Protein AF-0000000073390726 (afdb_homodimer)

Secondary structure (DSSP, 8-state):
---------B-HHHHHHHHHHHHHHHHHHHHHHHHTTTTHHHHHHHHTT---HHHHHHHHHHHHHHHHHHHHHHHHS-SHHHHHHHHHHHHHHHHHHHHH-GGGGG-TT-TTTTHHHHHHHHHHHHHHHHT--/---------B-HHHHHHHHHHHHHHHHHHHHHHHHTTTTHHHHHHHHTT---HHHHHHHHHHHHHHHHHHHHHHHHS-SHHHHHHHHHHHHHHHHHHHHH-GGGGG-TT-TTTTHHHHHHHHHHHHHHHHT--

Foldseek 3Di:
DPPPDPDDPQDPVNLVVLLVVLLCVLLVVLVVLVVQVVHPQLVLVVLLVDDDPVVSSVVSVVSSVLSVVLSVCSVPPNALVSLVSVLVVLVVVLVVCCVSPVCQCVPPVRNSPVVVVNNVSSVVRNVVRVVPD/DPPPDPDDPQDPVNLVVLLVVLLCVLLVVLVVLVVQVVHPQLVLVVLLVDDDPVVSSVVSVVSSVLSVVLSVCSVPPNALVSLVSVLVVLVVVLVVCCVSPVCCCVPPVRNSPVVVVNNVSSVVRNVVRVVPD

Structure (mmCIF, N/CA/C/O backbone):
data_AF-0000000073390726-model_v1
#
loop_
_entity.id
_entity.type
_entity.pdbx_description
1 polymer 'NAD-dependent epimerase/dehydratase'
#
loop_
_atom_site.group_PDB
_atom_site.id
_atom_site.type_symbol
_atom_site.label_atom_id
_atom_site.label_alt_id
_atom_site.label_comp_id
_atom_site.label_asym_id
_atom_site.label_entity_id
_atom_site.label_seq_id
_atom_site.pdbx_PDB_ins_code
_atom_site.Cartn_x
_atom_site.Cartn_y
_atom_site.Cartn_z
_atom_site.occupancy
_atom_site.B_iso_or_equiv
_atom_site.auth_seq_id
_atom_site.auth_comp_id
_atom_site.auth_asym_id
_atom_site.auth_atom_id
_atom_site.pdbx_PDB_model_num
ATOM 1 N N . MET A 1 1 ? -18.25 38.156 14.297 1 33.03 1 MET A N 1
ATOM 2 C CA . MET A 1 1 ? -17.031 37.906 13.539 1 33.03 1 MET A CA 1
ATOM 3 C C . MET A 1 1 ? -16.281 36.688 14.109 1 33.03 1 MET A C 1
ATOM 5 O O . MET A 1 1 ? -15.336 36.844 14.875 1 33.03 1 MET A O 1
ATOM 9 N N . THR A 1 2 ? -16.984 35.625 14.5 1 37.19 2 THR A N 1
ATOM 10 C CA . THR A 1 2 ? -16.531 34.406 15.148 1 37.19 2 THR A CA 1
ATOM 11 C C . THR A 1 2 ? -15.453 33.719 14.32 1 37.19 2 THR A C 1
ATOM 13 O O . THR A 1 2 ? -15.703 33.312 13.18 1 37.19 2 THR A O 1
ATOM 16 N N . GLY A 1 3 ? -14.281 34.156 14.453 1 37.12 3 GLY A N 1
ATOM 17 C CA . GLY A 1 3 ? -13.133 33.625 13.75 1 37.12 3 GLY A CA 1
ATOM 18 C C . GLY A 1 3 ? -13.062 32.094 13.789 1 37.12 3 GLY A C 1
ATOM 19 O O . GLY A 1 3 ? -12.969 31.5 14.867 1 37.12 3 GLY A O 1
ATOM 20 N N . ARG A 1 4 ? -13.703 31.391 12.852 1 44.56 4 ARG A N 1
ATOM 21 C CA . ARG A 1 4 ? -13.531 29.953 12.711 1 44.56 4 ARG A CA 1
ATOM 22 C C . ARG A 1 4 ? -12.078 29.547 12.914 1 44.56 4 ARG A C 1
ATOM 24 O O . ARG A 1 4 ? -11.172 30.156 12.344 1 44.56 4 ARG A O 1
ATOM 31 N N . ALA A 1 5 ? -11.719 28.984 14.039 1 47.47 5 ALA A N 1
ATOM 32 C CA . ALA A 1 5 ? -10.391 28.453 14.336 1 47.47 5 ALA A CA 1
ATOM 33 C C . ALA A 1 5 ? -9.82 27.703 13.133 1 47.47 5 ALA A C 1
ATOM 35 O O . ALA A 1 5 ? -10.539 27 12.43 1 47.47 5 ALA A O 1
ATOM 36 N N . PRO A 1 6 ? -8.656 28 12.57 1 41.91 6 PRO A N 1
ATOM 37 C CA . PRO A 1 6 ? -8.07 27.359 11.398 1 41.91 6 PRO A CA 1
ATOM 38 C C . PRO A 1 6 ? -8.07 25.844 11.492 1 41.91 6 PRO A C 1
ATOM 40 O O . PRO A 1 6 ? -8.047 25.281 12.594 1 41.91 6 PRO A O 1
ATOM 43 N N . PRO A 1 7 ? -8.641 25.047 10.57 1 44.62 7 PRO A N 1
ATOM 44 C CA . PRO A 1 7 ? -8.656 23.578 10.594 1 44.62 7 PRO A CA 1
ATOM 45 C C . PRO A 1 7 ? -7.332 23 11.062 1 44.62 7 PRO A C 1
ATOM 47 O O . PRO A 1 7 ? -6.27 23.562 10.805 1 44.62 7 PRO A O 1
ATOM 50 N N . SER A 1 8 ? -7.195 22.422 12.203 1 46.94 8 SER A N 1
ATOM 51 C CA . SER A 1 8 ? -6.027 21.906 12.906 1 46.94 8 SER A CA 1
ATOM 52 C C . SER A 1 8 ? -5.152 21.062 11.977 1 46.94 8 SER A C 1
ATOM 54 O O . SER A 1 8 ? -5.645 20.172 11.289 1 46.94 8 SER A O 1
ATOM 56 N N . SER A 1 9 ? -4.082 21.547 11.344 1 54.72 9 SER A N 1
ATOM 57 C CA . SER A 1 9 ? -3.008 20.938 10.562 1 54.72 9 SER A CA 1
ATOM 58 C C . SER A 1 9 ? -2.42 19.734 11.281 1 54.72 9 SER A C 1
ATOM 60 O O . SER A 1 9 ? -2.525 19.609 12.5 1 54.72 9 SER A O 1
ATOM 62 N N . ALA A 1 10 ? -2.088 18.672 10.547 1 60.62 10 ALA A N 1
ATOM 63 C CA . ALA A 1 10 ? -1.383 17.547 11.164 1 60.62 10 ALA A CA 1
ATOM 64 C C . ALA A 1 10 ? -0.186 18.047 11.977 1 60.62 10 ALA A C 1
ATOM 66 O O . ALA A 1 10 ? 0.723 18.672 11.43 1 60.62 10 ALA A O 1
ATOM 67 N N . GLY A 1 11 ? -0.148 17.984 13.227 1 76.75 11 GLY A N 1
ATOM 68 C CA . GLY A 1 11 ? 0.902 18.391 14.148 1 76.75 11 GLY A CA 1
ATOM 69 C C . GLY A 1 11 ? 2.104 17.469 14.133 1 76.75 11 GLY A C 1
ATOM 70 O O . GLY A 1 11 ? 2.191 16.562 13.297 1 76.75 11 GLY A O 1
ATOM 71 N N . PRO A 1 12 ? 3.148 17.781 14.82 1 79.81 12 PRO A N 1
ATOM 72 C CA . PRO A 1 12 ? 4.375 16.984 14.891 1 79.81 12 PRO A CA 1
ATOM 73 C C . PRO A 1 12 ? 4.113 15.516 15.203 1 79.81 12 PRO A C 1
ATOM 75 O O . PRO A 1 12 ? 4.809 14.633 14.695 1 79.81 12 PRO A O 1
ATOM 78 N N . ARG A 1 13 ? 3.135 15.219 15.961 1 86.19 13 ARG A N 1
ATOM 79 C CA . ARG A 1 13 ? 2.793 13.844 16.297 1 86.19 13 ARG A CA 1
ATOM 80 C C . ARG A 1 13 ? 2.299 13.086 15.07 1 86.19 13 ARG A C 1
ATOM 82 O O . ARG A 1 13 ? 2.725 11.961 14.812 1 86.19 13 ARG A O 1
ATOM 89 N N . GLU A 1 14 ? 1.405 13.633 14.25 1 89.94 14 GLU A N 1
ATOM 90 C CA . GLU A 1 14 ? 0.849 13.016 13.055 1 89.94 14 GLU A CA 1
ATOM 91 C C . GLU A 1 14 ? 1.932 12.773 12.008 1 89.94 14 GLU A C 1
ATOM 93 O O . GLU A 1 14 ? 1.944 11.734 11.352 1 89.94 14 GLU A O 1
ATOM 98 N N . ARG A 1 15 ? 2.795 13.703 11.898 1 92.38 15 ARG A N 1
ATOM 99 C CA . ARG A 1 15 ? 3.908 13.516 10.969 1 92.38 15 ARG A CA 1
ATOM 100 C C . ARG A 1 15 ? 4.793 12.352 11.398 1 92.38 15 ARG A C 1
ATOM 102 O O . ARG A 1 15 ? 5.32 11.625 10.562 1 92.38 15 ARG A O 1
ATOM 109 N N . GLY A 1 16 ? 4.969 12.281 12.711 1 94 16 GLY A N 1
ATOM 110 C CA . GLY A 1 16 ? 5.727 11.164 13.242 1 94 16 GLY A CA 1
ATOM 111 C C . GLY A 1 16 ? 5.113 9.812 12.914 1 94 16 GLY A C 1
ATOM 112 O O . GLY A 1 16 ? 5.828 8.867 12.586 1 94 16 GLY A O 1
ATOM 113 N N . TRP A 1 17 ? 3.799 9.719 13.016 1 95.56 17 TRP A N 1
ATOM 114 C CA . TRP A 1 17 ? 3.092 8.492 12.664 1 95.56 17 TRP A CA 1
ATOM 115 C C . TRP A 1 17 ? 3.299 8.141 11.195 1 95.56 17 TRP A C 1
ATOM 117 O O . TRP A 1 17 ? 3.529 6.98 10.852 1 95.56 17 TRP A O 1
ATOM 127 N N . LEU A 1 18 ? 3.15 9.148 10.367 1 97.56 18 LEU A N 1
ATOM 128 C CA . LEU A 1 18 ? 3.322 8.922 8.938 1 97.56 18 LEU A CA 1
ATOM 129 C C . LEU A 1 18 ? 4.738 8.453 8.625 1 97.56 18 LEU A C 1
ATOM 131 O O . LEU A 1 18 ? 4.926 7.473 7.898 1 97.56 18 LEU A O 1
ATOM 135 N N . ARG A 1 19 ? 5.715 9.086 9.219 1 97.69 19 ARG A N 1
ATOM 136 C CA . ARG A 1 19 ? 7.105 8.711 8.984 1 97.69 19 ARG A CA 1
ATOM 137 C C . ARG A 1 19 ? 7.387 7.301 9.492 1 97.69 19 ARG A C 1
ATOM 139 O O . ARG A 1 19 ? 8.031 6.508 8.805 1 97.69 19 ARG A O 1
ATOM 146 N N . ALA A 1 20 ? 6.957 7.023 10.68 1 98.12 20 ALA A N 1
ATOM 147 C CA . ALA A 1 20 ? 7.18 5.703 11.258 1 98.12 20 ALA A CA 1
ATOM 148 C C . ALA A 1 20 ? 6.57 4.609 10.383 1 98.12 20 ALA A C 1
ATOM 150 O O . ALA A 1 20 ? 7.145 3.527 10.242 1 98.12 20 ALA A O 1
ATOM 151 N N . SER A 1 21 ? 5.438 4.859 9.82 1 98.56 21 SER A N 1
ATOM 152 C CA . SER A 1 21 ? 4.777 3.879 8.969 1 98.56 21 SER A CA 1
ATOM 153 C C . SER A 1 21 ? 5.578 3.633 7.691 1 98.56 21 SER A C 1
ATOM 155 O O . SER A 1 21 ? 5.645 2.502 7.203 1 98.56 21 SER A O 1
ATOM 157 N N . LEU A 1 22 ? 6.16 4.695 7.125 1 98.69 22 LEU A N 1
ATOM 158 C CA . LEU A 1 22 ? 7.016 4.547 5.949 1 98.69 22 LEU A CA 1
ATOM 159 C C . LEU A 1 22 ? 8.242 3.703 6.277 1 98.69 22 LEU A C 1
ATOM 161 O O . LEU A 1 22 ? 8.617 2.814 5.504 1 98.69 22 LEU A O 1
ATOM 165 N N . VAL A 1 23 ? 8.852 4.02 7.414 1 98.81 23 VAL A N 1
ATOM 166 C CA . VAL A 1 23 ? 10.023 3.266 7.852 1 98.81 23 VAL A CA 1
ATOM 167 C C . VAL A 1 23 ? 9.664 1.786 7.98 1 98.81 23 VAL A C 1
ATOM 169 O O . VAL A 1 23 ? 10.414 0.918 7.527 1 98.81 23 VAL A O 1
ATOM 172 N N . ALA A 1 24 ? 8.547 1.526 8.555 1 98.69 24 ALA A N 1
ATOM 173 C CA . ALA A 1 24 ? 8.102 0.149 8.742 1 98.69 24 ALA A CA 1
ATOM 174 C C . ALA A 1 24 ? 7.961 -0.57 7.402 1 98.69 24 ALA A C 1
ATOM 176 O O . ALA A 1 24 ? 8.383 -1.721 7.262 1 98.69 24 ALA A O 1
ATOM 177 N N . VAL A 1 25 ? 7.398 0.079 6.398 1 98.62 25 VAL A N 1
ATOM 178 C CA . VAL A 1 25 ? 7.168 -0.561 5.109 1 98.62 25 VAL A CA 1
ATOM 179 C C . VAL A 1 25 ? 8.5 -0.798 4.402 1 98.62 25 VAL A C 1
ATOM 181 O O . VAL A 1 25 ? 8.734 -1.873 3.844 1 98.62 25 VAL A O 1
ATOM 184 N N . TRP A 1 26 ? 9.406 0.21 4.414 1 98.81 26 TRP A N 1
ATOM 185 C CA . TRP A 1 26 ? 10.68 0.073 3.711 1 98.81 26 TRP A CA 1
ATOM 186 C C . TRP A 1 26 ? 11.547 -1.001 4.359 1 98.81 26 TRP A C 1
ATOM 188 O O . TRP A 1 26 ? 12.109 -1.854 3.666 1 98.81 26 TRP A O 1
ATOM 198 N N . LEU A 1 27 ? 11.625 -0.997 5.621 1 98.69 27 LEU A N 1
ATOM 199 C CA . LEU A 1 27 ? 12.422 -2.01 6.301 1 98.69 27 LEU A CA 1
ATOM 200 C C . LEU A 1 27 ? 11.742 -3.371 6.242 1 98.69 27 LEU A C 1
ATOM 202 O O . LEU A 1 27 ? 12.406 -4.398 6.105 1 98.69 27 LEU A O 1
ATOM 206 N N . GLY A 1 28 ? 10.445 -3.396 6.359 1 98.5 28 GLY A N 1
ATOM 207 C CA . GLY A 1 28 ? 9.703 -4.637 6.254 1 98.5 28 GLY A CA 1
ATOM 208 C C . GLY A 1 28 ? 9.852 -5.316 4.906 1 98.5 28 GLY A C 1
ATOM 209 O O . GLY A 1 28 ? 9.984 -6.543 4.836 1 98.5 28 GLY A O 1
ATOM 210 N N . THR A 1 29 ? 9.812 -4.555 3.789 1 98.38 29 THR A N 1
ATOM 211 C CA . THR A 1 29 ? 9.945 -5.148 2.463 1 98.38 29 THR A CA 1
ATOM 212 C C . THR A 1 29 ? 11.359 -5.68 2.252 1 98.38 29 THR A C 1
ATOM 214 O O . THR A 1 29 ? 11.555 -6.68 1.558 1 98.38 29 THR A O 1
ATOM 217 N N . ALA A 1 30 ? 12.344 -4.93 2.852 1 98.5 30 ALA A N 1
ATOM 218 C CA . ALA A 1 30 ? 13.703 -5.465 2.812 1 98.5 30 ALA A CA 1
ATOM 219 C C . ALA A 1 30 ? 13.781 -6.828 3.494 1 98.5 30 ALA A C 1
ATOM 221 O O . ALA A 1 30 ? 14.32 -7.781 2.93 1 98.5 30 ALA A O 1
ATOM 222 N N . VAL A 1 31 ? 13.219 -6.949 4.676 1 98.5 31 VAL A N 1
ATOM 223 C CA . VAL A 1 31 ? 13.234 -8.188 5.441 1 98.5 31 VAL A CA 1
ATOM 224 C C . VAL A 1 31 ? 12.469 -9.273 4.688 1 98.5 31 VAL A C 1
ATOM 226 O O . VAL A 1 31 ? 12.93 -10.414 4.578 1 98.5 31 VAL A O 1
ATOM 229 N N . ALA A 1 32 ? 11.32 -8.961 4.156 1 98.19 32 ALA A N 1
ATOM 230 C CA . ALA A 1 32 ? 10.508 -9.906 3.389 1 98.19 32 ALA A CA 1
ATOM 231 C C . ALA A 1 32 ? 11.281 -10.438 2.184 1 98.19 32 ALA A C 1
ATOM 233 O O . ALA A 1 32 ? 11.227 -11.633 1.88 1 98.19 32 ALA A O 1
ATOM 234 N N . SER A 1 33 ? 11.953 -9.539 1.506 1 98.38 33 SER A N 1
ATOM 235 C CA . SER A 1 33 ? 12.703 -9.93 0.318 1 98.38 33 SER A CA 1
ATOM 236 C C . SER A 1 33 ? 13.875 -10.836 0.679 1 98.38 33 SER A C 1
ATOM 238 O O . SER A 1 33 ? 14.242 -11.727 -0.089 1 98.38 33 SER A O 1
ATOM 240 N N . VAL A 1 34 ? 14.508 -10.562 1.834 1 98.44 34 VAL A N 1
ATOM 241 C CA . VAL A 1 34 ? 15.555 -11.469 2.305 1 98.44 34 VAL A CA 1
ATOM 242 C C . VAL A 1 34 ? 14.961 -12.844 2.578 1 98.44 34 VAL A C 1
ATOM 244 O O . VAL A 1 34 ? 15.508 -13.859 2.133 1 98.44 34 VAL A O 1
ATOM 247 N N . ALA A 1 35 ? 13.836 -12.867 3.279 1 98.12 35 ALA A N 1
ATOM 248 C CA . ALA A 1 35 ? 13.188 -14.125 3.645 1 98.12 35 ALA A CA 1
ATOM 249 C C . ALA A 1 35 ? 12.734 -14.891 2.404 1 98.12 35 ALA A C 1
ATOM 251 O O . ALA A 1 35 ? 12.742 -16.125 2.393 1 98.12 35 ALA A O 1
ATOM 252 N N . GLU A 1 36 ? 12.383 -14.18 1.344 1 97.44 36 GLU A N 1
ATOM 253 C CA . GLU A 1 36 ? 11.852 -14.805 0.132 1 97.44 36 GLU A CA 1
ATOM 254 C C . GLU A 1 36 ? 12.805 -14.609 -1.046 1 97.44 36 GLU A C 1
ATOM 256 O O . GLU A 1 36 ? 12.359 -14.453 -2.188 1 97.44 36 GLU A O 1
ATOM 261 N N . PHE A 1 37 ? 14.078 -14.562 -0.739 1 97.81 37 PHE A N 1
ATOM 262 C CA . PHE A 1 37 ? 15.125 -14.32 -1.722 1 97.81 37 PHE A CA 1
ATOM 263 C C . PHE A 1 37 ? 15.031 -15.312 -2.873 1 97.81 37 PHE A C 1
ATOM 265 O O . PHE A 1 37 ? 15.219 -14.945 -4.035 1 97.81 37 PHE A O 1
ATOM 272 N N . HIS A 1 38 ? 14.688 -16.531 -2.613 1 96.5 38 HIS A N 1
ATOM 273 C CA . HIS A 1 38 ? 14.586 -17.578 -3.631 1 96.5 38 HIS A CA 1
ATOM 274 C C . HIS A 1 38 ? 13.133 -17.969 -3.871 1 96.5 38 HIS A C 1
ATOM 276 O O . HIS A 1 38 ? 12.859 -19 -4.5 1 96.5 38 HIS A O 1
ATOM 282 N N . GLY A 1 39 ? 12.195 -17.219 -3.367 1 96.81 39 GLY A N 1
ATOM 283 C CA . GLY A 1 39 ? 10.766 -17.5 -3.482 1 96.81 39 GLY A CA 1
ATOM 284 C C . GLY A 1 39 ? 10.016 -16.422 -4.25 1 96.81 39 GLY A C 1
ATOM 285 O O . GLY A 1 39 ? 10.18 -16.297 -5.465 1 96.81 39 GLY A O 1
ATOM 286 N N . GLN A 1 40 ? 9.312 -15.641 -3.547 1 96.12 40 GLN A N 1
ATOM 287 C CA . GLN A 1 40 ? 8.359 -14.719 -4.16 1 96.12 40 GLN A CA 1
ATOM 288 C C . GLN A 1 40 ? 9.078 -13.664 -4.996 1 96.12 40 GLN A C 1
ATOM 290 O O . GLN A 1 40 ? 8.562 -13.234 -6.031 1 96.12 40 GLN A O 1
ATOM 295 N N . SER A 1 41 ? 10.227 -13.195 -4.535 1 97.06 41 SER A N 1
ATOM 296 C CA . SER A 1 41 ? 10.992 -12.227 -5.312 1 97.06 41 SER A CA 1
ATOM 297 C C . SER A 1 41 ? 11.398 -12.805 -6.664 1 97.06 41 SER A C 1
ATOM 299 O O . SER A 1 41 ? 11.242 -12.148 -7.699 1 97.06 41 SER A O 1
ATOM 301 N N . ARG A 1 42 ? 11.867 -14.016 -6.617 1 96.81 42 ARG A N 1
ATOM 302 C CA . ARG A 1 42 ? 12.266 -14.688 -7.848 1 96.81 42 ARG A CA 1
ATOM 303 C C . ARG A 1 42 ? 11.062 -14.953 -8.742 1 96.81 42 ARG A C 1
ATOM 305 O O . ARG A 1 42 ? 11.133 -14.758 -9.953 1 96.81 42 ARG A O 1
ATOM 312 N N . ASP A 1 43 ? 10 -15.398 -8.156 1 95.94 43 ASP A N 1
ATOM 313 C CA . ASP A 1 43 ? 8.797 -15.703 -8.922 1 95.94 43 ASP A CA 1
ATOM 314 C C . ASP A 1 43 ? 8.312 -14.484 -9.695 1 95.94 43 ASP A C 1
ATOM 316 O O . ASP A 1 43 ? 7.867 -14.602 -10.844 1 95.94 43 ASP A O 1
ATOM 320 N N . LEU A 1 44 ? 8.359 -13.328 -9.07 1 95.62 44 LEU A N 1
ATOM 321 C CA . LEU A 1 44 ? 7.957 -12.086 -9.719 1 95.62 44 LEU A CA 1
ATOM 322 C C . LEU A 1 44 ? 8.828 -11.797 -10.938 1 95.62 44 LEU A C 1
ATOM 324 O O . LEU A 1 44 ? 8.32 -11.383 -11.984 1 95.62 44 LEU A O 1
ATOM 328 N N . LEU A 1 45 ? 10.133 -12.008 -10.789 1 97.5 45 LEU A N 1
ATOM 329 C CA . LEU A 1 45 ? 11.055 -11.734 -11.883 1 97.5 45 LEU A CA 1
ATOM 330 C C . LEU A 1 45 ? 10.883 -12.75 -13.008 1 97.5 45 LEU A C 1
ATOM 332 O O . LEU A 1 45 ? 10.977 -12.398 -14.188 1 97.5 45 LEU A O 1
ATOM 336 N N . VAL A 1 46 ? 10.609 -14 -12.656 1 97.62 46 VAL A N 1
ATOM 337 C CA . VAL A 1 46 ? 10.328 -15.023 -13.664 1 97.62 46 VAL A CA 1
ATOM 338 C C . VAL A 1 46 ? 9.062 -14.656 -14.438 1 97.62 46 VAL A C 1
ATOM 340 O O . VAL A 1 46 ? 9.023 -14.766 -15.664 1 97.62 46 VAL A O 1
ATOM 343 N N . ALA A 1 47 ? 8.078 -14.18 -13.695 1 95.69 47 ALA A N 1
ATOM 344 C CA . ALA A 1 47 ? 6.844 -13.742 -14.336 1 95.69 47 ALA A CA 1
ATOM 345 C C . ALA A 1 47 ? 7.102 -12.578 -15.289 1 95.69 47 ALA A C 1
ATOM 347 O O . ALA A 1 47 ? 6.391 -12.414 -16.281 1 95.69 47 ALA A O 1
ATOM 348 N N . ALA A 1 48 ? 8.102 -11.82 -15.039 1 96.38 48 ALA A N 1
ATOM 349 C CA . ALA A 1 48 ? 8.477 -10.68 -15.875 1 96.38 48 ALA A CA 1
ATOM 350 C C . ALA A 1 48 ? 9.312 -11.125 -17.078 1 96.38 48 ALA A C 1
ATOM 352 O O . ALA A 1 48 ? 9.727 -10.305 -17.891 1 96.38 48 ALA A O 1
ATOM 353 N N . GLY A 1 49 ? 9.641 -12.445 -17.141 1 96.56 49 GLY A N 1
ATOM 354 C CA . GLY A 1 49 ? 10.305 -12.984 -18.312 1 96.56 49 GLY A CA 1
ATOM 355 C C . GLY A 1 49 ? 11.789 -13.219 -18.094 1 96.56 49 GLY A C 1
ATOM 356 O O . GLY A 1 49 ? 12.508 -13.562 -19.031 1 96.56 49 GLY A O 1
ATOM 357 N N . MET A 1 50 ? 12.219 -13.062 -16.875 1 96.69 50 MET A N 1
ATOM 358 C CA . MET A 1 50 ? 13.641 -13.234 -16.609 1 96.69 50 MET A CA 1
ATOM 359 C C . MET A 1 50 ? 13.977 -14.703 -16.375 1 96.69 50 MET A C 1
ATOM 361 O O . MET A 1 50 ? 13.219 -15.414 -15.711 1 96.69 50 MET A O 1
ATOM 365 N N . GLN A 1 51 ? 15.172 -15.109 -16.938 1 96.44 51 GLN A N 1
ATOM 366 C CA . GLN A 1 51 ? 15.539 -16.516 -16.812 1 96.44 51 GLN A CA 1
ATOM 367 C C . GLN A 1 51 ? 16.922 -16.672 -16.188 1 96.44 51 GLN A C 1
ATOM 369 O O . GLN A 1 51 ? 17.234 -17.719 -15.609 1 96.44 51 GLN A O 1
ATOM 374 N N . ASN A 1 52 ? 17.672 -15.633 -16.281 1 97.69 52 ASN A N 1
ATOM 375 C CA . ASN A 1 52 ? 19.031 -15.703 -15.758 1 97.69 52 ASN A CA 1
ATOM 376 C C . ASN A 1 52 ? 19.047 -15.609 -14.234 1 97.69 52 ASN A C 1
ATOM 378 O O . ASN A 1 52 ? 18.75 -14.555 -13.672 1 97.69 52 ASN A O 1
ATOM 382 N N . THR A 1 53 ? 19.516 -16.672 -13.633 1 97 53 THR A N 1
ATOM 383 C CA . THR A 1 53 ? 19.469 -16.797 -12.18 1 97 53 THR A CA 1
ATOM 384 C C . THR A 1 53 ? 20.375 -15.766 -11.523 1 97 53 THR A C 1
ATOM 386 O O . THR A 1 53 ? 19.984 -15.125 -10.539 1 97 53 THR A O 1
ATOM 389 N N . LEU A 1 54 ? 21.5 -15.594 -12.062 1 97.5 54 LEU A N 1
ATOM 390 C CA . LEU A 1 54 ? 22.438 -14.641 -11.477 1 97.5 54 LEU A CA 1
ATOM 391 C C . LEU A 1 54 ? 21.906 -13.219 -11.578 1 97.5 54 LEU A C 1
ATOM 393 O O . LEU A 1 54 ? 22.047 -12.43 -10.648 1 97.5 54 LEU A O 1
ATOM 397 N N . LEU A 1 55 ? 21.359 -12.883 -12.656 1 97.62 55 LEU A N 1
ATOM 398 C CA . LEU A 1 55 ? 20.766 -11.555 -12.844 1 97.62 55 LEU A CA 1
ATOM 399 C C . LEU A 1 55 ? 19.609 -11.336 -11.883 1 97.62 55 LEU A C 1
ATOM 401 O O . LEU A 1 55 ? 19.469 -10.266 -11.289 1 97.62 55 LEU A O 1
ATOM 405 N N . MET A 1 56 ? 18.812 -12.344 -11.742 1 98.06 56 MET A N 1
ATOM 406 C CA . MET A 1 56 ? 17.688 -12.242 -10.828 1 98.06 56 MET A CA 1
ATOM 407 C C . MET A 1 56 ? 18.156 -12.016 -9.391 1 98.06 56 MET A C 1
ATOM 409 O O . MET A 1 56 ? 17.609 -11.164 -8.68 1 98.06 56 MET A O 1
ATOM 413 N N . GLN A 1 57 ? 19.172 -12.758 -9.008 1 98.19 57 GLN A N 1
ATOM 414 C CA . GLN A 1 57 ? 19.703 -12.617 -7.66 1 98.19 57 GLN A CA 1
ATOM 415 C C . GLN A 1 57 ? 20.281 -11.219 -7.441 1 98.19 57 GLN A C 1
ATOM 417 O O . GLN A 1 57 ? 20.125 -10.633 -6.367 1 98.19 57 GLN A O 1
ATOM 422 N N . ALA A 1 58 ? 20.875 -10.719 -8.445 1 98.44 58 ALA A N 1
ATOM 423 C CA . ALA A 1 58 ? 21.469 -9.383 -8.359 1 98.44 58 ALA A CA 1
ATOM 424 C C . ALA A 1 58 ? 20.375 -8.32 -8.211 1 98.44 58 ALA A C 1
ATOM 426 O O . ALA A 1 58 ? 20.531 -7.375 -7.438 1 98.44 58 ALA A O 1
ATOM 427 N N . ILE A 1 59 ? 19.359 -8.461 -8.953 1 98 59 ILE A N 1
ATOM 428 C CA . ILE A 1 59 ? 18.266 -7.508 -8.922 1 98 59 ILE A CA 1
ATOM 429 C C . ILE A 1 59 ? 17.594 -7.543 -7.551 1 98 59 ILE A C 1
ATOM 431 O O . ILE A 1 59 ? 17.312 -6.496 -6.957 1 98 59 ILE A O 1
ATOM 435 N N . ILE A 1 60 ? 17.344 -8.719 -7.035 1 98.44 60 ILE A N 1
ATOM 436 C CA . ILE A 1 60 ? 16.719 -8.867 -5.723 1 98.44 60 ILE A CA 1
ATOM 437 C C . ILE A 1 60 ? 17.625 -8.258 -4.652 1 98.44 60 ILE A C 1
ATOM 439 O O . ILE A 1 60 ? 17.156 -7.496 -3.801 1 98.44 60 ILE A O 1
ATOM 443 N N . ALA A 1 61 ? 18.922 -8.539 -4.723 1 98.69 61 ALA A N 1
ATOM 444 C CA . ALA A 1 61 ? 19.875 -8.008 -3.75 1 98.69 61 ALA A CA 1
ATOM 445 C C . ALA A 1 61 ? 19.922 -6.484 -3.801 1 98.69 61 ALA A C 1
ATOM 447 O O . ALA A 1 61 ? 19.984 -5.824 -2.762 1 98.69 61 ALA A O 1
ATOM 448 N N . ALA A 1 62 ? 19.891 -6 -4.965 1 98.5 62 ALA A N 1
ATOM 449 C CA . ALA A 1 62 ? 19.906 -4.551 -5.137 1 98.5 62 ALA A CA 1
ATOM 450 C C . ALA A 1 62 ? 18.641 -3.922 -4.539 1 98.5 62 ALA A C 1
ATOM 452 O O . ALA A 1 62 ? 18.703 -2.854 -3.928 1 98.5 62 ALA A O 1
ATOM 453 N N . GLY A 1 63 ? 17.484 -4.555 -4.809 1 98.19 63 GLY A N 1
ATOM 454 C CA . GLY A 1 63 ? 16.25 -4.07 -4.223 1 98.19 63 GLY A CA 1
ATOM 455 C C . GLY A 1 63 ? 16.266 -4.078 -2.703 1 98.19 63 GLY A C 1
ATOM 456 O O . GLY A 1 63 ? 15.844 -3.115 -2.066 1 98.19 63 GLY A O 1
ATOM 457 N N . ILE A 1 64 ? 16.75 -5.129 -2.105 1 98.69 64 ILE A N 1
ATOM 458 C CA . ILE A 1 64 ? 16.891 -5.254 -0.657 1 98.69 64 ILE A CA 1
ATOM 459 C C . ILE A 1 64 ? 17.766 -4.121 -0.12 1 98.69 64 ILE A C 1
ATOM 461 O O . ILE A 1 64 ? 17.391 -3.439 0.835 1 98.69 64 ILE A O 1
ATOM 465 N N . ALA A 1 65 ? 18.891 -3.953 -0.747 1 98.75 65 ALA A N 1
ATOM 466 C CA . ALA A 1 65 ? 19.844 -2.93 -0.311 1 98.75 65 ALA A CA 1
ATOM 467 C C . ALA A 1 65 ? 19.234 -1.538 -0.395 1 98.75 65 ALA A C 1
ATOM 469 O O . ALA A 1 65 ? 19.406 -0.718 0.509 1 98.75 65 ALA A O 1
ATOM 470 N N . ALA A 1 66 ? 18.562 -1.307 -1.479 1 98.56 66 ALA A N 1
ATOM 471 C CA . ALA A 1 66 ? 17.938 -0.004 -1.678 1 98.56 66 ALA A CA 1
ATOM 472 C C . ALA A 1 66 ? 16.859 0.255 -0.618 1 98.56 66 ALA A C 1
ATOM 474 O O . ALA A 1 66 ? 16.797 1.346 -0.046 1 98.56 66 ALA A O 1
ATOM 475 N N . ASP A 1 67 ? 16.031 -0.732 -0.39 1 98.56 67 ASP A N 1
ATOM 476 C CA . ASP A 1 67 ? 14.977 -0.59 0.612 1 98.56 67 ASP A CA 1
ATOM 477 C C . ASP A 1 67 ? 15.57 -0.375 2.004 1 98.56 67 ASP A C 1
ATOM 479 O O . ASP A 1 67 ? 15.078 0.457 2.77 1 98.56 67 ASP A O 1
ATOM 483 N N . LEU A 1 68 ? 16.578 -1.099 2.336 1 98.62 68 LEU A N 1
ATOM 484 C CA . LEU A 1 68 ? 17.234 -0.949 3.625 1 98.62 68 LEU A CA 1
ATOM 485 C C . LEU A 1 68 ? 17.844 0.445 3.768 1 98.62 68 LEU A C 1
ATOM 487 O O . LEU A 1 68 ? 17.703 1.08 4.816 1 98.62 68 LEU A O 1
ATOM 491 N N . ALA A 1 69 ? 18.516 0.835 2.758 1 98.69 69 ALA A N 1
ATOM 492 C CA . ALA A 1 69 ? 19.172 2.133 2.787 1 98.69 69 ALA A CA 1
ATOM 493 C C . ALA A 1 69 ? 18.172 3.264 2.975 1 98.69 69 ALA A C 1
ATOM 495 O O . ALA A 1 69 ? 18.344 4.125 3.84 1 98.69 69 ALA A O 1
ATOM 496 N N . VAL A 1 70 ? 17.109 3.234 2.191 1 98.81 70 VAL A N 1
ATOM 497 C CA . VAL A 1 70 ? 16.109 4.289 2.27 1 98.81 70 VAL A CA 1
ATOM 498 C C . VAL A 1 70 ? 15.375 4.211 3.605 1 98.81 70 VAL A C 1
ATOM 500 O O . VAL A 1 70 ? 15.141 5.23 4.254 1 98.81 70 VAL A O 1
ATOM 503 N N . GLY A 1 71 ? 14.984 3.018 4.016 1 98.69 71 GLY A N 1
ATOM 504 C CA . GLY A 1 71 ? 14.336 2.85 5.305 1 98.69 71 GLY A CA 1
ATOM 505 C C . GLY A 1 71 ? 15.164 3.361 6.465 1 98.69 71 GLY A C 1
ATOM 506 O O . GLY A 1 71 ? 14.648 4.035 7.359 1 98.69 71 GLY A O 1
ATOM 507 N N . ALA A 1 72 ? 16.453 3.061 6.461 1 98.56 72 ALA A N 1
ATOM 508 C CA . ALA A 1 72 ? 17.375 3.529 7.496 1 98.56 72 ALA A CA 1
ATOM 509 C C . ALA A 1 72 ? 17.516 5.047 7.453 1 98.56 72 ALA A C 1
ATOM 511 O O . ALA A 1 72 ? 17.594 5.703 8.492 1 98.56 72 ALA A O 1
ATOM 512 N N . TRP A 1 73 ? 17.625 5.531 6.242 1 98.62 73 TRP A N 1
ATOM 513 C CA . TRP A 1 73 ? 17.734 6.977 6.062 1 98.62 73 TRP A CA 1
ATOM 514 C C . TRP A 1 73 ? 16.5 7.688 6.609 1 98.62 73 TRP A C 1
ATOM 516 O O . TRP A 1 73 ? 16.625 8.68 7.332 1 98.62 73 TRP A O 1
ATOM 526 N N . LEU A 1 74 ? 15.32 7.211 6.309 1 98.31 74 LEU A N 1
ATOM 527 C CA . LEU A 1 74 ? 14.07 7.77 6.805 1 98.31 74 LEU A CA 1
ATOM 528 C C . LEU A 1 74 ? 14.008 7.691 8.328 1 98.31 74 LEU A C 1
ATOM 530 O O . LEU A 1 74 ? 13.438 8.578 8.977 1 98.31 74 LEU A O 1
ATOM 534 N N . TRP A 1 75 ? 14.57 6.625 8.867 1 97.75 75 TRP A N 1
ATOM 535 C CA . TRP A 1 75 ? 14.539 6.395 10.312 1 97.75 75 TRP A CA 1
ATOM 536 C C . TRP A 1 75 ? 15.531 7.301 11.031 1 97.75 75 TRP A C 1
ATOM 538 O O . TRP A 1 75 ? 15.18 7.949 12.016 1 97.75 75 TRP A O 1
ATOM 548 N N . TRP A 1 76 ? 16.688 7.406 10.531 1 97.44 76 TRP A N 1
ATOM 549 C CA . TRP A 1 76 ? 17.797 8.031 11.25 1 97.44 76 TRP A CA 1
ATOM 550 C C . TRP A 1 76 ? 17.812 9.531 11 1 97.44 76 TRP A C 1
ATOM 552 O O . TRP A 1 76 ? 18.109 10.312 11.914 1 97.44 76 TRP A O 1
ATOM 562 N N . ARG A 1 77 ? 17.672 10 9.758 1 96.19 77 ARG A N 1
ATOM 563 C CA . ARG A 1 77 ? 17.781 11.414 9.391 1 96.19 77 ARG A CA 1
ATOM 564 C C . ARG A 1 77 ? 16.703 11.805 8.383 1 96.19 77 ARG A C 1
ATOM 566 O O . ARG A 1 77 ? 17.016 12.188 7.254 1 96.19 77 ARG A O 1
ATOM 573 N N . PRO A 1 78 ? 15.523 11.766 8.914 1 95.81 78 PRO A N 1
ATOM 574 C CA . PRO A 1 78 ? 14.445 12.156 8 1 95.81 78 PRO A CA 1
ATOM 575 C C . PRO A 1 78 ? 14.562 13.609 7.543 1 95.81 78 PRO A C 1
ATOM 577 O O . PRO A 1 78 ? 15.023 14.461 8.297 1 95.81 78 PRO A O 1
ATOM 580 N N . GLY A 1 79 ? 14.117 13.898 6.367 1 95.88 79 GLY A N 1
ATOM 581 C CA . GLY A 1 79 ? 14.117 15.227 5.766 1 95.88 79 GLY A CA 1
ATOM 582 C C . GLY A 1 79 ? 13.766 15.211 4.293 1 95.88 79 GLY A C 1
ATOM 583 O O . GLY A 1 79 ? 13.438 14.164 3.736 1 95.88 79 GLY A O 1
ATOM 584 N N . ARG A 1 80 ? 13.805 16.281 3.684 1 96.44 80 ARG A N 1
ATOM 585 C CA . ARG A 1 80 ? 13.359 16.453 2.305 1 96.44 80 ARG A CA 1
ATOM 586 C C . ARG A 1 80 ? 14.148 15.539 1.36 1 96.44 80 ARG A C 1
ATOM 588 O O . ARG A 1 80 ? 13.562 14.898 0.487 1 96.44 80 ARG A O 1
ATOM 595 N N . PRO A 1 81 ? 15.5 15.516 1.548 1 97.44 81 PRO A N 1
ATOM 596 C CA . PRO A 1 81 ? 16.219 14.633 0.629 1 97.44 81 PRO A CA 1
ATOM 597 C C . PRO A 1 81 ? 15.836 13.172 0.79 1 97.44 81 PRO A C 1
ATOM 599 O O . PRO A 1 81 ? 15.758 12.438 -0.198 1 97.44 81 PRO A O 1
ATOM 602 N N . ALA A 1 82 ? 15.617 12.695 2 1 97.94 82 ALA A N 1
ATOM 603 C CA . ALA A 1 82 ? 15.203 11.32 2.248 1 97.94 82 ALA A CA 1
ATOM 604 C C . ALA A 1 82 ? 13.844 11.031 1.618 1 97.94 82 ALA A C 1
ATOM 606 O O . ALA A 1 82 ? 13.648 9.984 0.997 1 97.94 82 ALA A O 1
ATOM 607 N N . TYR A 1 83 ? 12.906 11.953 1.782 1 98.31 83 TYR A N 1
ATOM 608 C CA . TYR A 1 83 ? 11.578 11.797 1.196 1 98.31 83 TYR A CA 1
ATOM 609 C C . TYR A 1 83 ? 11.656 11.773 -0.325 1 98.31 83 TYR A C 1
ATOM 611 O O . TYR A 1 83 ? 10.961 10.984 -0.977 1 98.31 83 TYR A O 1
ATOM 619 N N . ALA A 1 84 ? 12.492 12.641 -0.874 1 98.06 84 ALA A N 1
ATOM 620 C CA . ALA A 1 84 ? 12.672 12.68 -2.322 1 98.06 84 ALA A CA 1
ATOM 621 C C . ALA A 1 84 ? 13.281 11.383 -2.836 1 98.06 84 ALA A C 1
ATOM 623 O O . ALA A 1 84 ? 12.859 10.852 -3.869 1 98.06 84 ALA A O 1
ATOM 624 N N . ALA A 1 85 ? 14.266 10.898 -2.137 1 98.56 85 ALA A N 1
ATOM 625 C CA . ALA A 1 85 ? 14.906 9.641 -2.52 1 98.56 85 ALA A CA 1
ATOM 626 C C . ALA A 1 85 ? 13.906 8.484 -2.467 1 98.56 85 ALA A C 1
ATOM 628 O O . ALA A 1 85 ? 13.891 7.637 -3.361 1 98.56 85 ALA A O 1
ATOM 629 N N . ALA A 1 86 ? 13.117 8.445 -1.417 1 98.81 86 ALA A N 1
ATOM 630 C CA . ALA A 1 86 ? 12.094 7.414 -1.274 1 98.81 86 ALA A CA 1
ATOM 631 C C . ALA A 1 86 ? 11.086 7.484 -2.414 1 98.81 86 ALA A C 1
ATOM 633 O O . ALA A 1 86 ? 10.734 6.457 -3.004 1 98.81 86 ALA A O 1
ATOM 634 N N . LEU A 1 87 ? 10.641 8.672 -2.729 1 98.75 87 LEU A N 1
ATOM 635 C CA . LEU A 1 87 ? 9.68 8.891 -3.805 1 98.75 87 LEU A CA 1
ATOM 636 C C . LEU A 1 87 ? 10.258 8.453 -5.145 1 98.75 87 LEU A C 1
ATOM 638 O O . LEU A 1 87 ? 9.578 7.801 -5.941 1 98.75 87 LEU A O 1
ATOM 642 N N . LEU A 1 88 ? 11.469 8.844 -5.391 1 98.62 88 LEU A N 1
ATOM 643 C CA . LEU A 1 88 ? 12.133 8.508 -6.648 1 98.62 88 LEU A CA 1
ATOM 644 C C . LEU A 1 88 ? 12.336 7 -6.773 1 98.62 88 LEU A C 1
ATOM 646 O O . LEU A 1 88 ? 12.078 6.426 -7.832 1 98.62 88 LEU A O 1
ATOM 650 N N . LEU A 1 89 ? 12.805 6.391 -5.727 1 98.69 89 LEU A N 1
ATOM 651 C CA . LEU A 1 89 ? 13.023 4.949 -5.746 1 98.69 89 LEU A CA 1
ATOM 652 C C . LEU A 1 89 ? 11.711 4.207 -5.969 1 98.69 89 LEU A C 1
ATOM 654 O O . LEU A 1 89 ? 11.625 3.328 -6.828 1 98.69 89 LEU A O 1
ATOM 658 N N . MET A 1 90 ? 10.727 4.508 -5.195 1 98.56 90 MET A N 1
ATOM 659 C CA . MET A 1 90 ? 9.422 3.867 -5.34 1 98.56 90 MET A CA 1
ATOM 660 C C . MET A 1 90 ? 8.836 4.125 -6.723 1 98.56 90 MET A C 1
ATOM 662 O O . MET A 1 90 ? 8.289 3.215 -7.352 1 98.56 90 MET A O 1
ATOM 666 N N . GLY A 1 91 ? 8.922 5.371 -7.203 1 98.5 91 GLY A N 1
ATOM 667 C CA . GLY A 1 91 ? 8.43 5.703 -8.531 1 98.5 91 GLY A CA 1
ATOM 668 C C . GLY A 1 91 ? 9.109 4.914 -9.633 1 98.5 91 GLY A C 1
ATOM 669 O O . GLY A 1 91 ? 8.445 4.391 -10.531 1 98.5 91 GLY A O 1
ATOM 670 N N . ALA A 1 92 ? 10.406 4.836 -9.625 1 98.06 92 ALA A N 1
ATOM 671 C CA . ALA A 1 92 ? 11.156 4.082 -10.625 1 98.06 92 ALA A CA 1
ATOM 672 C C . ALA A 1 92 ? 10.766 2.609 -10.617 1 98.06 92 ALA A C 1
ATOM 674 O O . ALA A 1 92 ? 10.516 2.02 -11.672 1 98.06 92 ALA A O 1
ATOM 675 N N . MET A 1 93 ? 10.641 2.053 -9.414 1 97.19 93 MET A N 1
ATOM 676 C CA . MET A 1 93 ? 10.266 0.646 -9.305 1 97.19 93 MET A CA 1
ATOM 677 C C . MET A 1 93 ? 8.828 0.43 -9.781 1 97.19 93 MET A C 1
ATOM 679 O O . MET A 1 93 ? 8.508 -0.618 -10.344 1 97.19 93 MET A O 1
ATOM 683 N N . THR A 1 94 ? 8 1.394 -9.523 1 98.19 94 THR A N 1
ATOM 684 C CA . THR A 1 94 ? 6.617 1.305 -9.977 1 98.19 94 THR A CA 1
ATOM 685 C C . THR A 1 94 ? 6.551 1.333 -11.5 1 98.19 94 THR A C 1
ATOM 687 O O . THR A 1 94 ? 5.809 0.561 -12.109 1 98.19 94 THR A O 1
ATOM 690 N N . VAL A 1 95 ? 7.301 2.217 -12.156 1 98.12 95 VAL A N 1
ATOM 691 C CA . VAL A 1 95 ? 7.336 2.312 -13.609 1 98.12 95 VAL A CA 1
ATOM 692 C C . VAL A 1 95 ? 7.867 1.009 -14.203 1 98.12 95 VAL A C 1
ATOM 694 O O . VAL A 1 95 ? 7.293 0.471 -15.148 1 98.12 95 VAL A O 1
ATOM 697 N N . ILE A 1 96 ? 8.93 0.462 -13.664 1 96.75 96 ILE A N 1
ATOM 698 C CA . ILE A 1 96 ? 9.523 -0.784 -14.148 1 96.75 96 ILE A CA 1
ATOM 699 C C . ILE A 1 96 ? 8.508 -1.92 -14 1 96.75 96 ILE A C 1
ATOM 701 O O . ILE A 1 96 ? 8.297 -2.691 -14.938 1 96.75 96 ILE A O 1
ATOM 705 N N . ALA A 1 97 ? 7.887 -2.021 -12.812 1 96.69 97 ALA A N 1
ATOM 706 C CA . ALA A 1 97 ? 6.867 -3.043 -12.578 1 96.69 97 ALA A CA 1
ATOM 707 C C . ALA A 1 97 ? 5.707 -2.896 -13.562 1 96.69 97 ALA A C 1
ATOM 709 O O . ALA A 1 97 ? 5.168 -3.895 -14.047 1 96.69 97 ALA A O 1
ATOM 710 N N . THR A 1 98 ? 5.277 -1.66 -13.844 1 97.94 98 THR A N 1
ATOM 711 C CA . THR A 1 98 ? 4.191 -1.4 -14.781 1 97.94 98 THR A CA 1
ATOM 712 C C . THR A 1 98 ? 4.547 -1.91 -16.172 1 97.94 98 THR A C 1
ATOM 714 O O . THR A 1 98 ? 3.72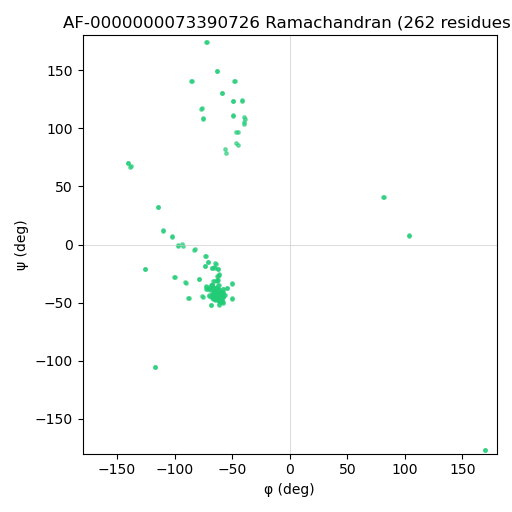7 -2.553 -16.828 1 97.94 98 THR A O 1
ATOM 717 N N . LEU A 1 99 ? 5.734 -1.696 -16.625 1 97.31 99 LEU A N 1
ATOM 718 C CA . LEU A 1 99 ? 6.164 -2.072 -17.969 1 97.31 99 LEU A CA 1
ATOM 719 C C . LEU A 1 99 ? 6.344 -3.584 -18.078 1 97.31 99 LEU A C 1
ATOM 721 O O . LEU A 1 99 ? 6.004 -4.18 -19.109 1 97.31 99 LEU A O 1
ATOM 725 N N . LEU A 1 100 ? 6.809 -4.23 -17.047 1 96.12 100 LEU A N 1
ATOM 726 C CA . LEU A 1 100 ? 7.141 -5.652 -17.109 1 96.12 100 LEU A CA 1
ATOM 727 C C . LEU A 1 100 ? 5.938 -6.504 -16.703 1 96.12 100 LEU A C 1
ATOM 729 O O . LEU A 1 100 ? 5.77 -7.621 -17.203 1 96.12 100 LEU A O 1
ATOM 733 N N . LEU A 1 101 ? 5.121 -5.953 -15.781 1 97.19 101 LEU A N 1
ATOM 734 C CA . LEU A 1 101 ? 3.986 -6.691 -15.234 1 97.19 101 LEU A CA 1
ATOM 735 C C . LEU A 1 101 ? 2.775 -5.781 -15.07 1 97.19 101 LEU A C 1
ATOM 737 O O . LEU A 1 101 ? 2.307 -5.57 -13.945 1 97.19 101 LEU A O 1
ATOM 741 N N . PRO A 1 102 ? 2.168 -5.348 -16.109 1 97.12 102 PRO A N 1
ATOM 742 C CA . PRO A 1 102 ? 1.054 -4.402 -16.016 1 97.12 102 PRO A CA 1
ATOM 743 C C . PRO A 1 102 ? -0.142 -4.969 -15.258 1 97.12 102 PRO A C 1
ATOM 745 O O . PRO A 1 102 ? -0.953 -4.215 -14.719 1 97.12 102 PRO A O 1
ATOM 748 N N . GLY A 1 103 ? -0.209 -6.289 -15.172 1 96.38 103 GLY A N 1
ATOM 749 C CA . GLY A 1 103 ? -1.285 -6.934 -14.438 1 96.38 103 GLY A CA 1
ATOM 750 C C . GLY A 1 103 ? -1.264 -6.625 -12.953 1 96.38 103 GLY A C 1
ATOM 751 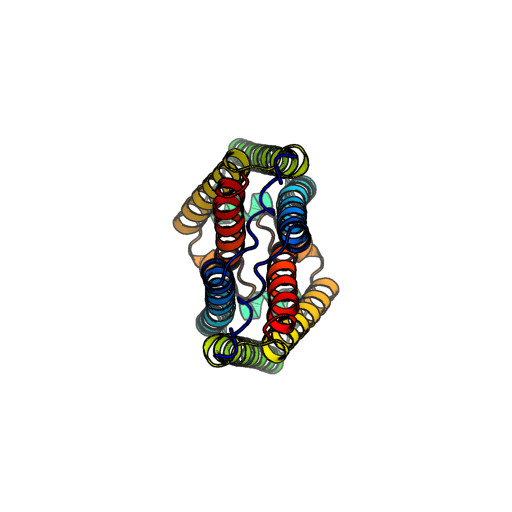O O . GLY A 1 103 ? -2.26 -6.832 -12.258 1 96.38 103 GLY A O 1
ATOM 752 N N . LEU A 1 104 ? -0.122 -6.113 -12.422 1 96.69 104 LEU A N 1
ATOM 753 C CA . LEU A 1 104 ? 0.007 -5.789 -11.008 1 96.69 104 LEU A CA 1
ATOM 754 C C . LEU A 1 104 ? -0.934 -4.652 -10.625 1 96.69 104 LEU A C 1
ATOM 756 O O . LEU A 1 104 ? -1.316 -4.527 -9.461 1 96.69 104 LEU A O 1
ATOM 760 N N . TRP A 1 105 ? -1.422 -3.83 -11.617 1 97.75 105 TRP A N 1
ATOM 761 C CA . TRP A 1 105 ? -2.363 -2.748 -11.352 1 97.75 105 TRP A CA 1
ATOM 762 C C . TRP A 1 105 ? -3.754 -3.299 -11.055 1 97.75 105 TRP A C 1
ATOM 764 O O . TRP A 1 105 ? -4.59 -2.607 -10.461 1 97.75 105 TRP A O 1
ATOM 774 N N . LEU A 1 106 ? -3.951 -4.527 -11.453 1 96.94 106 LEU A N 1
ATOM 775 C CA . LEU A 1 106 ? -5.281 -5.113 -11.32 1 96.94 106 LEU A CA 1
ATOM 776 C C . LEU A 1 106 ? -5.352 -6.055 -10.125 1 96.94 106 LEU A C 1
ATOM 778 O O . LEU A 1 106 ? -6.348 -6.758 -9.945 1 96.94 106 LEU A O 1
ATOM 782 N N . ASP A 1 107 ? -4.305 -6.086 -9.344 1 96.62 107 ASP A N 1
ATOM 783 C CA . ASP A 1 107 ? -4.324 -6.867 -8.109 1 96.62 107 ASP A CA 1
ATOM 784 C C . ASP A 1 107 ? -5.441 -6.398 -7.18 1 96.62 107 ASP A C 1
ATOM 786 O O . ASP A 1 107 ? -5.508 -5.219 -6.824 1 96.62 107 ASP A O 1
ATOM 790 N N . PRO A 1 108 ? -6.234 -7.285 -6.68 1 95.5 108 PRO A N 1
ATOM 791 C CA . PRO A 1 108 ? -7.406 -6.883 -5.895 1 95.5 108 PRO A CA 1
ATOM 792 C C . PRO A 1 108 ? -7.035 -6.32 -4.527 1 95.5 108 PRO A C 1
ATOM 794 O O . PRO A 1 108 ? -7.855 -5.66 -3.885 1 95.5 108 PRO A O 1
ATOM 797 N N . LEU A 1 109 ? -5.812 -6.547 -4.102 1 96 109 LEU A N 1
ATOM 798 C CA . LEU A 1 109 ? -5.363 -6.027 -2.814 1 96 109 LEU A CA 1
ATOM 799 C C . LEU A 1 109 ? -4.594 -4.723 -2.998 1 96 109 LEU A C 1
ATOM 801 O O . LEU A 1 109 ? -4.094 -4.148 -2.027 1 96 109 LEU A O 1
ATOM 805 N N . GLY A 1 110 ? -4.453 -4.328 -4.238 1 97 110 GLY A N 1
ATOM 806 C CA . GLY A 1 110 ? -3.922 -3.01 -4.551 1 97 110 GLY A CA 1
ATOM 807 C C . GLY A 1 110 ? -2.408 -2.949 -4.5 1 97 110 GLY A C 1
ATOM 808 O O . GLY A 1 110 ? -1.837 -1.973 -4.008 1 97 110 GLY A O 1
ATOM 809 N N . ARG A 1 111 ? -1.815 -4 -5.012 1 95.81 111 ARG A N 1
ATOM 810 C CA . ARG A 1 111 ? -0.367 -4.156 -4.93 1 95.81 111 ARG A CA 1
ATOM 811 C C . ARG A 1 111 ? 0.349 -2.896 -5.402 1 95.81 111 ARG A C 1
ATOM 813 O O . ARG A 1 111 ? 1.231 -2.383 -4.711 1 95.81 111 ARG A O 1
ATOM 820 N N . LEU A 1 112 ? 0.023 -2.258 -6.504 1 97.69 112 LEU A N 1
ATOM 821 C CA . LEU A 1 112 ? 0.651 -1.043 -7.012 1 97.69 112 LEU A CA 1
ATOM 822 C C . LEU A 1 112 ? -0.192 0.184 -6.676 1 97.69 112 LEU A C 1
ATOM 824 O O . LEU A 1 112 ? 0.346 1.274 -6.473 1 97.69 112 LEU A O 1
ATOM 828 N N . LEU A 1 113 ? -1.478 0.048 -6.539 1 98.19 113 LEU A N 1
ATOM 829 C CA . LEU A 1 113 ? -2.367 1.172 -6.266 1 98.19 113 LEU A CA 1
ATOM 830 C C . LEU A 1 113 ? -2.035 1.815 -4.926 1 98.19 113 LEU A C 1
ATOM 832 O O . LEU A 1 113 ? -2.148 3.033 -4.773 1 98.19 113 LEU A O 1
ATOM 836 N N . LYS A 1 114 ? -1.564 1.037 -4.051 1 98.44 114 LYS A N 1
ATOM 837 C CA . LYS A 1 114 ? -1.294 1.541 -2.707 1 98.44 114 LYS A CA 1
ATOM 838 C C . LYS A 1 114 ? -0.057 2.434 -2.691 1 98.44 114 LYS A C 1
ATOM 840 O O . LYS A 1 114 ? 0.19 3.146 -1.717 1 98.44 114 LYS A O 1
ATOM 845 N N . ASN A 1 115 ? 0.662 2.445 -3.791 1 98.62 115 ASN A N 1
ATOM 846 C CA . ASN A 1 115 ? 1.771 3.387 -3.9 1 98.62 115 ASN A CA 1
ATOM 847 C C . ASN A 1 115 ? 1.277 4.828 -3.969 1 98.62 115 ASN A C 1
ATOM 849 O O . ASN A 1 115 ? 2.025 5.762 -3.666 1 98.62 115 ASN A O 1
ATOM 853 N N . ILE A 1 116 ? 0.058 5.008 -4.316 1 98.62 116 ILE A N 1
ATOM 854 C CA . ILE A 1 116 ? -0.509 6.344 -4.465 1 98.62 116 ILE A CA 1
ATOM 855 C C . ILE A 1 116 ? -0.611 7.016 -3.098 1 98.62 116 ILE A C 1
ATOM 857 O O . ILE A 1 116 ? -0.052 8.094 -2.887 1 98.62 116 ILE A O 1
ATOM 861 N N . PRO A 1 117 ? -1.229 6.367 -2.109 1 98.75 117 PRO A N 1
ATOM 862 C CA . PRO A 1 117 ? -1.237 7.023 -0.801 1 98.75 117 PRO A CA 1
ATOM 863 C C . PRO A 1 117 ? 0.157 7.133 -0.188 1 98.75 117 PRO A C 1
ATOM 865 O O . PRO A 1 117 ? 0.439 8.086 0.547 1 98.75 117 PRO A O 1
ATOM 868 N N . ILE A 1 118 ? 1.011 6.215 -0.466 1 98.75 118 ILE A N 1
ATOM 869 C CA . ILE A 1 118 ? 2.369 6.309 0.055 1 98.75 118 ILE A CA 1
ATOM 870 C C . ILE A 1 118 ? 3.076 7.516 -0.559 1 98.75 118 ILE A C 1
ATOM 872 O O . ILE A 1 118 ? 3.758 8.266 0.142 1 98.75 118 ILE A O 1
ATOM 876 N N . ALA A 1 119 ? 2.877 7.695 -1.849 1 98.75 119 ALA A N 1
ATOM 877 C CA . ALA A 1 119 ? 3.41 8.891 -2.496 1 98.75 119 ALA A CA 1
ATOM 878 C C . ALA A 1 119 ? 2.838 10.156 -1.867 1 98.75 119 ALA A C 1
ATOM 880 O O . ALA A 1 119 ? 3.557 11.141 -1.671 1 98.75 119 ALA A O 1
ATOM 881 N N . ALA A 1 120 ? 1.567 10.141 -1.58 1 98.38 120 ALA A N 1
ATOM 882 C CA . ALA A 1 120 ? 0.934 11.297 -0.949 1 98.38 120 ALA A CA 1
ATOM 883 C C . ALA A 1 120 ? 1.583 11.609 0.396 1 98.38 120 ALA A C 1
ATOM 885 O O . ALA A 1 120 ? 1.838 12.773 0.711 1 98.38 120 ALA A O 1
ATOM 886 N N . ILE A 1 121 ? 1.854 10.539 1.174 1 98.31 121 ILE A N 1
ATOM 887 C CA . ILE A 1 121 ? 2.52 10.742 2.455 1 98.31 121 ILE A CA 1
ATOM 888 C C . ILE A 1 121 ? 3.875 11.406 2.229 1 98.31 121 ILE A C 1
ATOM 890 O O . ILE A 1 121 ? 4.207 12.391 2.893 1 98.31 121 ILE A O 1
ATOM 894 N N . LEU A 1 122 ? 4.629 10.859 1.326 1 98.38 122 LEU A N 1
ATOM 895 C CA . LEU A 1 122 ? 5.969 11.375 1.068 1 98.38 122 LEU A CA 1
ATOM 896 C C . LEU A 1 122 ? 5.914 12.836 0.627 1 98.38 122 LEU A C 1
ATOM 898 O O . LEU A 1 122 ? 6.727 13.648 1.062 1 98.38 122 LEU A O 1
ATOM 902 N N . LEU A 1 123 ? 4.961 13.18 -0.211 1 97 123 LEU A N 1
ATOM 903 C CA . LEU A 1 123 ? 4.82 14.539 -0.707 1 97 123 LEU A CA 1
ATOM 904 C C . LEU A 1 123 ? 4.41 15.484 0.417 1 97 123 LEU A C 1
ATOM 906 O O . LEU A 1 123 ? 4.906 16.609 0.5 1 97 123 LEU A O 1
ATOM 910 N N . VAL A 1 124 ? 3.494 15.047 1.227 1 95.38 124 VAL A N 1
ATOM 911 C CA . VAL A 1 124 ? 3.045 15.852 2.355 1 95.38 124 VAL A CA 1
ATOM 912 C C . VAL A 1 124 ? 4.215 16.125 3.299 1 95.38 124 VAL A C 1
ATOM 914 O O . VAL A 1 124 ? 4.441 17.266 3.713 1 95.38 124 VAL A O 1
ATOM 917 N N . LEU A 1 125 ? 4.969 15.078 3.65 1 95.62 125 LEU A N 1
ATOM 918 C CA . LEU A 1 125 ? 6.102 15.242 4.555 1 95.62 125 LEU A CA 1
ATOM 919 C C . LEU A 1 125 ? 7.176 16.125 3.928 1 95.62 125 LEU A C 1
ATOM 921 O O . LEU A 1 125 ? 7.785 16.953 4.617 1 95.62 125 LEU A O 1
ATOM 925 N N . TRP A 1 126 ? 7.41 15.906 2.637 1 94.38 126 TRP A N 1
ATOM 926 C CA . TRP A 1 126 ? 8.375 16.719 1.903 1 94.38 126 TRP A CA 1
ATOM 927 C C . TRP A 1 126 ? 7.996 18.203 1.964 1 94.38 126 TRP A C 1
ATOM 929 O O . TRP A 1 126 ? 8.844 19.047 2.23 1 94.38 126 TRP A O 1
ATOM 939 N N . HIS A 1 127 ? 6.703 18.484 1.744 1 90.12 127 HIS A N 1
ATOM 940 C CA . HIS A 1 127 ? 6.199 19.859 1.711 1 90.12 127 HIS A CA 1
ATOM 941 C C . HIS A 1 127 ? 6.238 20.484 3.098 1 90.12 127 HIS A C 1
ATOM 943 O O . HIS A 1 127 ? 6.512 21.688 3.23 1 90.12 127 HIS A O 1
ATOM 949 N N . THR A 1 128 ? 5.926 19.719 4.113 1 86.62 128 THR A N 1
ATOM 950 C CA . THR A 1 128 ? 5.828 20.281 5.457 1 86.62 128 THR A CA 1
ATOM 951 C C . THR A 1 128 ? 7.215 20.469 6.07 1 86.62 128 THR A C 1
ATOM 953 O O . THR A 1 128 ? 7.387 21.266 6.988 1 86.62 128 THR A O 1
ATOM 956 N N . GLU A 1 129 ? 8.117 19.656 5.688 1 82.88 129 GLU A N 1
ATOM 957 C CA . GLU A 1 129 ? 9.5 19.859 6.129 1 82.88 129 GLU A CA 1
ATOM 958 C C . GLU A 1 129 ? 10.047 21.188 5.637 1 8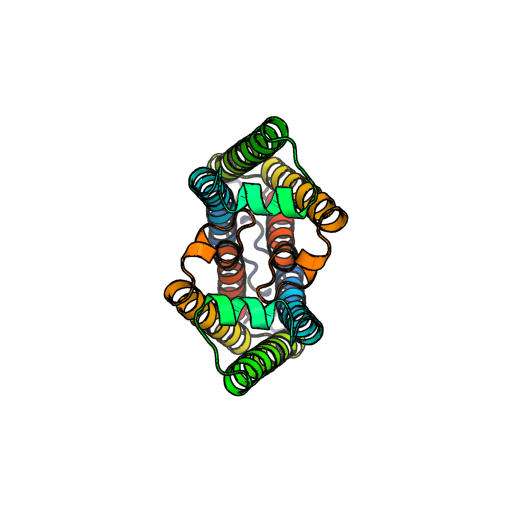2.88 129 GLU A C 1
ATOM 960 O O . GLU A 1 129 ? 10.844 21.828 6.328 1 82.88 129 GLU A O 1
ATOM 965 N N . GLU A 1 130 ? 9.711 21.531 4.5 1 68.88 130 GLU A N 1
ATOM 966 C CA . GLU A 1 130 ? 10.164 22.797 3.924 1 68.88 130 GLU A CA 1
ATOM 967 C C . GLU A 1 130 ? 9.68 23.984 4.742 1 68.88 130 GLU A C 1
ATOM 969 O O . GLU A 1 130 ? 10.352 25.016 4.82 1 68.88 130 GLU A O 1
ATOM 974 N N . ARG A 1 131 ? 8.609 23.812 5.422 1 61.34 131 ARG A N 1
ATOM 975 C CA . ARG A 1 131 ? 8 24.938 6.125 1 61.34 131 ARG A CA 1
ATOM 976 C C . ARG A 1 131 ? 8.508 25.016 7.562 1 61.34 131 ARG A C 1
ATOM 978 O O . ARG A 1 131 ? 8.07 25.875 8.328 1 61.34 131 ARG A O 1
ATOM 985 N N . ARG A 1 132 ? 9.32 24.125 7.902 1 58.06 132 ARG A N 1
ATOM 986 C CA . ARG A 1 132 ? 9.906 24.219 9.234 1 58.06 132 ARG A CA 1
ATOM 987 C C . ARG A 1 132 ? 10.969 25.312 9.281 1 58.06 132 ARG A C 1
ATOM 989 O O . ARG A 1 132 ? 11.852 25.375 8.422 1 58.06 132 ARG A O 1
ATOM 996 N N . PRO A 1 133 ? 10.57 26.516 10.047 1 48.16 133 PRO A N 1
ATOM 997 C CA . PRO A 1 133 ? 11.547 27.609 10.141 1 48.16 133 PRO A CA 1
ATOM 998 C C . PRO A 1 133 ? 12.938 27.109 10.531 1 48.16 133 PRO A C 1
ATOM 1000 O O . PRO A 1 133 ? 13.062 26.062 11.156 1 48.16 133 PRO A O 1
ATOM 1003 N N . MET B 1 1 ? 14.461 35.719 22.703 1 33.34 1 MET B N 1
ATOM 1004 C CA . MET B 1 1 ? 13.359 34.781 22.875 1 33.34 1 MET B CA 1
ATOM 1005 C C . MET B 1 1 ? 12.711 34.469 21.531 1 33.34 1 MET B C 1
ATOM 1007 O O . MET B 1 1 ? 11.719 35.094 21.141 1 33.34 1 MET B O 1
ATOM 1011 N N . THR B 1 2 ? 13.492 34.188 20.5 1 38.06 2 THR B N 1
ATOM 1012 C CA . THR B 1 2 ? 13.141 33.906 19.109 1 38.06 2 THR B CA 1
ATOM 1013 C C . THR B 1 2 ? 12.133 32.75 19.031 1 38.06 2 THR B C 1
ATOM 1015 O O . THR B 1 2 ? 12.43 31.625 19.422 1 38.06 2 THR B O 1
ATOM 1018 N N . GLY B 1 3 ? 10.945 33.062 19.281 1 38.38 3 GLY B N 1
ATOM 1019 C CA . GLY B 1 3 ? 9.859 32.094 19.219 1 38.38 3 GLY B CA 1
ATOM 1020 C C . GLY B 1 3 ? 9.914 31.203 17.984 1 38.38 3 GLY B C 1
ATOM 1021 O O . GLY B 1 3 ? 9.82 31.703 16.859 1 38.38 3 GLY B O 1
ATOM 1022 N N . ARG B 1 4 ? 10.648 30.094 18 1 45.59 4 ARG B N 1
ATOM 1023 C CA . ARG B 1 4 ? 10.602 29.109 16.922 1 45.59 4 ARG B CA 1
ATOM 1024 C C . ARG B 1 4 ? 9.172 28.922 16.422 1 45.59 4 ARG B C 1
ATOM 1026 O O . ARG B 1 4 ? 8.25 28.766 17.219 1 45.59 4 ARG B O 1
ATOM 1033 N N . ALA B 1 5 ? 8.82 29.438 15.273 1 47.75 5 ALA B N 1
ATOM 1034 C CA . ALA B 1 5 ? 7.531 29.234 14.617 1 47.75 5 ALA B CA 1
ATOM 1035 C C . ALA B 1 5 ? 7.07 27.797 14.734 1 47.75 5 ALA B C 1
ATOM 1037 O O . ALA B 1 5 ? 7.883 26.859 14.641 1 47.75 5 ALA B O 1
ATOM 1038 N N . PRO B 1 6 ? 5.902 27.422 15.242 1 42.47 6 PRO B N 1
ATOM 1039 C CA . PRO B 1 6 ? 5.422 26.062 15.422 1 42.47 6 PRO B CA 1
ATOM 1040 C C . PRO B 1 6 ? 5.57 25.203 14.164 1 42.47 6 PRO B C 1
ATOM 1042 O O . PRO B 1 6 ? 5.566 25.734 13.055 1 42.47 6 PRO B O 1
ATOM 1045 N N . PRO B 1 7 ? 6.254 24.047 14.148 1 45 7 PRO B N 1
ATOM 1046 C CA . PRO B 1 7 ? 6.414 23.172 12.977 1 45 7 PRO B CA 1
ATOM 1047 C C . PRO B 1 7 ? 5.141 23.078 12.141 1 45 7 PRO B C 1
ATOM 1049 O O . PRO B 1 7 ? 4.031 23.125 12.68 1 45 7 PRO B O 1
ATOM 1052 N N . SER B 1 8 ? 5.02 23.641 10.977 1 47.72 8 SER B N 1
ATOM 1053 C CA . SER B 1 8 ? 3.891 23.781 10.07 1 47.72 8 SER B CA 1
ATOM 1054 C C . SER B 1 8 ? 3.125 22.469 9.922 1 47.72 8 SER B C 1
ATOM 1056 O O . SER B 1 8 ? 3.719 21.438 9.648 1 47.72 8 SER B O 1
ATOM 1058 N N . SER B 1 9 ? 2.029 22.172 10.609 1 54.94 9 SER B N 1
ATOM 1059 C CA . SER B 1 9 ? 1.039 21.109 10.531 1 54.94 9 SER B CA 1
ATOM 1060 C C . SER B 1 9 ? 0.542 20.922 9.102 1 54.94 9 SER B C 1
ATOM 1062 O O . SER B 1 9 ? 0.624 21.828 8.281 1 54.94 9 SER B O 1
ATOM 1064 N N . ALA B 1 10 ? 0.328 19.672 8.688 1 60.94 10 ALA B N 1
ATOM 1065 C CA . ALA B 1 10 ? -0.295 19.453 7.383 1 60.94 10 ALA B CA 1
ATOM 1066 C C . ALA B 1 10 ? -1.546 20.312 7.227 1 60.94 10 ALA B C 1
ATOM 1068 O O . ALA B 1 10 ? -2.494 20.188 8.008 1 60.94 10 ALA B O 1
ATOM 1069 N N . GLY B 1 11 ? -1.615 21.281 6.434 1 76.81 11 GLY B N 1
ATOM 1070 C CA . GLY B 1 11 ? -2.719 22.188 6.156 1 76.81 11 GLY B CA 1
ATOM 1071 C C . GLY B 1 11 ? -3.842 21.531 5.371 1 76.81 11 GLY B C 1
ATOM 1072 O O . GLY B 1 11 ? -3.826 20.328 5.145 1 76.81 11 GLY B O 1
ATOM 1073 N N . PRO B 1 12 ? -4.926 22.188 5.152 1 79.88 12 PRO B N 1
ATOM 1074 C CA . PRO B 1 12 ? -6.09 21.688 4.418 1 79.88 12 PRO B CA 1
ATOM 1075 C C . PRO B 1 12 ? -5.711 21.078 3.066 1 79.88 12 PRO B C 1
ATOM 1077 O O . PRO B 1 12 ? -6.312 20.094 2.641 1 79.88 12 PRO B O 1
ATOM 1080 N N . ARG B 1 13 ? -4.738 21.594 2.426 1 86.19 13 ARG B N 1
ATOM 1081 C CA . ARG B 1 13 ? -4.293 21.078 1.139 1 86.19 13 ARG B CA 1
ATOM 1082 C C . ARG B 1 13 ? -3.695 19.672 1.295 1 86.19 13 ARG B C 1
ATOM 1084 O O . ARG B 1 13 ? -4.02 18.766 0.527 1 86.19 13 ARG B O 1
ATOM 1091 N N . GLU B 1 14 ? -2.818 19.438 2.262 1 90.06 14 GLU B N 1
ATOM 1092 C CA . GLU B 1 14 ? -2.17 18.156 2.52 1 90.06 14 GLU B CA 1
ATOM 1093 C C . GLU B 1 14 ? -3.189 17.078 2.904 1 90.06 14 GLU B C 1
ATOM 1095 O O . GLU B 1 14 ? -3.094 15.938 2.461 1 90.06 14 GLU B O 1
ATOM 1100 N N . ARG B 1 15 ? -4.113 17.469 3.67 1 92.31 15 ARG B N 1
ATOM 1101 C CA . ARG B 1 15 ? -5.172 16.531 4.031 1 92.31 15 ARG B CA 1
ATOM 1102 C C . ARG B 1 15 ? -5.977 16.125 2.805 1 92.31 15 ARG B C 1
ATOM 1104 O O . ARG B 1 15 ? -6.414 14.969 2.703 1 92.31 15 ARG B O 1
ATOM 1111 N N . GLY B 1 16 ? -6.195 17.109 1.956 1 93.94 16 GLY B N 1
ATOM 1112 C CA . GLY B 1 16 ? -6.879 16.812 0.708 1 93.94 16 GLY B CA 1
ATOM 1113 C C . GLY B 1 16 ? -6.148 15.789 -0.142 1 93.94 16 GLY B C 1
ATOM 1114 O O . GLY B 1 16 ? -6.77 14.898 -0.729 1 93.94 16 GLY B O 1
ATOM 1115 N N . TRP B 1 17 ? -4.836 15.906 -0.231 1 95.5 17 TRP B N 1
ATOM 1116 C CA . TRP B 1 17 ? -4.02 14.953 -0.969 1 95.5 17 TRP B CA 1
ATOM 1117 C C . TRP B 1 17 ? -4.148 13.555 -0.372 1 95.5 17 TRP B C 1
ATOM 1119 O O . TRP B 1 17 ? -4.277 12.57 -1.103 1 95.5 17 TRP B O 1
ATOM 1129 N N . LEU B 1 18 ? -4.047 13.5 0.936 1 97.62 18 LEU B N 1
ATOM 1130 C CA . LEU B 1 18 ? -4.148 12.211 1.608 1 97.62 18 LEU B CA 1
ATOM 1131 C C . LEU B 1 18 ? -5.508 11.578 1.357 1 97.62 18 LEU B C 1
ATOM 1133 O O . LEU B 1 18 ? -5.594 10.398 1 1 97.62 18 LEU B O 1
ATOM 1137 N N . ARG B 1 19 ? -6.555 12.352 1.455 1 97.69 19 ARG B N 1
ATOM 1138 C CA . ARG B 1 19 ? -7.902 11.836 1.234 1 97.69 19 ARG B CA 1
ATOM 1139 C C . ARG B 1 19 ? -8.086 11.375 -0.209 1 97.69 19 ARG B C 1
ATOM 1141 O O . ARG B 1 19 ? -8.641 10.305 -0.46 1 97.69 19 ARG B O 1
ATOM 1148 N N . ALA B 1 20 ? -7.68 12.195 -1.121 1 98.12 20 ALA B N 1
ATOM 1149 C CA . ALA B 1 20 ? -7.812 11.852 -2.535 1 98.12 20 ALA B CA 1
ATOM 1150 C C . ALA B 1 20 ? -7.086 10.547 -2.857 1 98.12 20 ALA B C 1
ATOM 1152 O O . ALA B 1 20 ? -7.562 9.75 -3.664 1 98.12 20 ALA B O 1
ATOM 1153 N N . SER B 1 21 ? -5.953 10.336 -2.271 1 98.62 21 SER B N 1
ATOM 1154 C CA . SER B 1 21 ? -5.184 9.125 -2.518 1 98.62 21 SER B CA 1
ATOM 1155 C C . SER B 1 21 ? -5.91 7.895 -1.983 1 98.62 21 SER B C 1
ATOM 1157 O O . SER B 1 21 ? -5.863 6.824 -2.596 1 98.62 21 SER B O 1
ATOM 1159 N N . LEU B 1 22 ? -6.551 8.023 -0.812 1 98.69 22 LEU B N 1
ATOM 1160 C CA . LEU B 1 22 ? -7.344 6.926 -0.265 1 98.69 22 LEU B CA 1
ATOM 1161 C C . LEU B 1 22 ? -8.508 6.586 -1.186 1 98.69 22 LEU B C 1
ATOM 1163 O O . LEU B 1 22 ? -8.773 5.41 -1.45 1 98.69 22 LEU B O 1
ATOM 1167 N N . VAL B 1 23 ? -9.188 7.637 -1.64 1 98.81 23 VAL B N 1
ATOM 1168 C CA . VAL B 1 23 ? -10.312 7.441 -2.553 1 98.81 23 VAL B CA 1
ATOM 1169 C C . VAL B 1 23 ? -9.836 6.695 -3.799 1 98.81 23 VAL B C 1
ATOM 1171 O O . VAL B 1 23 ? -10.5 5.758 -4.254 1 98.81 23 VAL B O 1
ATOM 1174 N N . ALA B 1 24 ? -8.734 7.102 -4.312 1 98.69 24 ALA B N 1
ATOM 1175 C CA . ALA B 1 24 ? -8.188 6.473 -5.512 1 98.69 24 ALA B CA 1
ATOM 1176 C C . ALA B 1 24 ? -7.934 4.984 -5.285 1 98.69 24 ALA B C 1
ATOM 1178 O O . ALA B 1 24 ? -8.25 4.156 -6.141 1 98.69 24 ALA B O 1
ATOM 1179 N N . VAL B 1 25 ? -7.375 4.609 -4.133 1 98.62 25 VAL B N 1
ATOM 1180 C CA . VAL B 1 25 ? -7.039 3.215 -3.871 1 98.62 25 VAL B CA 1
ATOM 1181 C C . VAL B 1 25 ? -8.32 2.4 -3.689 1 98.62 25 VAL B C 1
ATOM 1183 O O . VAL B 1 25 ? -8.438 1.296 -4.227 1 98.62 25 VAL B O 1
ATOM 1186 N N . TRP B 1 26 ? -9.305 2.928 -2.93 1 98.81 26 TRP B N 1
ATOM 1187 C CA . TRP B 1 26 ? -10.523 2.178 -2.67 1 98.81 26 TRP B CA 1
ATOM 1188 C C . TRP B 1 26 ? -11.328 1.987 -3.951 1 98.81 26 TRP B C 1
ATOM 1190 O O . TRP B 1 26 ? -11.797 0.882 -4.242 1 98.81 26 TRP B O 1
ATOM 1200 N N . LEU B 1 27 ? -11.461 2.996 -4.707 1 98.69 27 LEU B N 1
ATOM 1201 C CA . LEU B 1 27 ? -12.211 2.871 -5.957 1 98.69 27 LEU B CA 1
ATOM 1202 C C . LEU B 1 27 ? -11.414 2.07 -6.984 1 98.69 27 LEU B C 1
ATOM 1204 O O . LEU B 1 27 ? -11.992 1.296 -7.75 1 98.69 27 LEU B O 1
ATOM 1208 N N . GLY B 1 28 ? -10.125 2.256 -7.027 1 98.5 28 GLY B N 1
ATOM 1209 C CA . GLY B 1 28 ? -9.273 1.494 -7.926 1 98.5 28 GLY B CA 1
ATOM 1210 C C . GLY B 1 28 ? -9.32 -0 -7.668 1 98.5 28 GLY B C 1
ATOM 1211 O O . GLY B 1 28 ? -9.344 -0.796 -8.609 1 98.5 28 GLY B O 1
ATOM 1212 N N . THR B 1 29 ? -9.281 -0.432 -6.383 1 98.38 29 THR B N 1
ATOM 1213 C CA . THR B 1 29 ? -9.312 -1.856 -6.07 1 98.38 29 THR B CA 1
ATOM 1214 C C . THR B 1 29 ? -10.672 -2.455 -6.426 1 98.38 29 THR B C 1
ATOM 1216 O O . THR B 1 29 ? -10.766 -3.619 -6.82 1 98.38 29 THR B O 1
ATOM 1219 N N . ALA B 1 30 ? -11.742 -1.615 -6.223 1 98.5 30 ALA B N 1
ATOM 1220 C CA . ALA B 1 30 ? -13.055 -2.072 -6.684 1 98.5 30 ALA B CA 1
ATOM 1221 C C . ALA B 1 30 ? -13.039 -2.344 -8.188 1 98.5 30 ALA B C 1
ATOM 1223 O O . ALA B 1 30 ? -13.484 -3.406 -8.633 1 98.5 30 ALA B O 1
ATOM 1224 N N . VAL B 1 31 ? -12.523 -1.425 -8.969 1 98.5 31 VAL B N 1
ATOM 1225 C CA . VAL B 1 31 ? -12.469 -1.553 -10.422 1 98.5 31 VAL B CA 1
ATOM 1226 C C . VAL B 1 31 ? -11.586 -2.74 -10.805 1 98.5 31 VAL B C 1
ATOM 1228 O O . VAL B 1 31 ? -11.945 -3.539 -11.672 1 98.5 31 VAL B O 1
ATOM 1231 N N . ALA B 1 32 ? -10.445 -2.887 -10.188 1 98.19 32 ALA B N 1
ATOM 1232 C CA . ALA B 1 32 ? -9.531 -3.996 -10.445 1 98.19 32 ALA B CA 1
ATOM 1233 C C . ALA B 1 32 ? -10.211 -5.336 -10.18 1 98.19 32 ALA B C 1
ATOM 1235 O O . ALA B 1 32 ? -10.047 -6.285 -10.953 1 98.19 32 ALA B O 1
ATOM 1236 N N . SER B 1 33 ? -10.93 -5.398 -9.086 1 98.31 33 SER B N 1
ATOM 1237 C CA . SER B 1 33 ? -11.594 -6.641 -8.719 1 98.31 33 SER B CA 1
ATOM 1238 C C . SER B 1 33 ? -12.703 -6.988 -9.703 1 98.31 33 SER B C 1
ATOM 1240 O O . SER B 1 33 ? -12.961 -8.164 -9.977 1 98.31 33 SER B O 1
ATOM 1242 N N . VAL B 1 34 ? -13.391 -5.957 -10.219 1 98.44 34 VAL B N 1
ATOM 1243 C CA . VAL B 1 34 ? -14.375 -6.203 -11.266 1 98.44 34 VAL B CA 1
ATOM 1244 C C . VAL B 1 34 ? -13.688 -6.762 -12.508 1 98.44 34 VAL B C 1
ATOM 1246 O O . VAL B 1 34 ? -14.125 -7.762 -13.078 1 98.44 34 VAL B O 1
ATOM 1249 N N . ALA B 1 35 ? -12.594 -6.113 -12.891 1 98.12 35 ALA B N 1
ATOM 1250 C CA . ALA B 1 35 ? -11.859 -6.516 -14.086 1 98.12 35 ALA B CA 1
ATOM 1251 C C . ALA B 1 35 ? -11.297 -7.926 -13.938 1 98.12 35 ALA B C 1
ATOM 1253 O O . ALA B 1 35 ? -11.195 -8.672 -14.922 1 98.12 35 ALA B O 1
ATOM 1254 N N . GLU B 1 36 ? -10.953 -8.32 -12.727 1 97.44 36 GLU B N 1
ATOM 1255 C CA . GLU B 1 36 ? -10.328 -9.617 -12.477 1 97.44 36 GLU B CA 1
ATOM 1256 C C . GLU B 1 36 ? -11.242 -10.523 -11.656 1 97.44 36 GLU B C 1
ATOM 1258 O O . GLU B 1 36 ? -10.773 -11.305 -10.836 1 97.44 36 GLU B O 1
ATOM 1263 N N . PHE B 1 37 ? -12.531 -10.352 -11.859 1 97.88 37 PHE B N 1
ATOM 1264 C CA . PHE B 1 37 ? -13.555 -11.086 -11.125 1 97.88 37 PHE B CA 1
ATOM 1265 C C . PHE B 1 37 ? -13.328 -12.586 -11.227 1 97.88 37 PHE B C 1
ATOM 1267 O O . PHE B 1 37 ? -13.516 -13.312 -10.25 1 97.88 37 PHE B O 1
ATOM 1274 N N . HIS B 1 38 ? -12.891 -13.078 -12.352 1 96.5 38 HIS B N 1
ATOM 1275 C CA . HIS B 1 38 ? -12.656 -14.5 -12.562 1 96.5 38 HIS B CA 1
ATOM 1276 C C . HIS B 1 38 ? -11.164 -14.797 -12.68 1 96.5 38 HIS B C 1
ATOM 1278 O O . HIS B 1 38 ? -10.781 -15.891 -13.117 1 96.5 38 HIS B O 1
ATOM 1284 N N . GLY B 1 39 ? -10.32 -13.875 -12.344 1 96.88 39 GLY B N 1
ATOM 1285 C CA . GLY B 1 39 ? -8.875 -14.008 -12.43 1 96.88 39 GLY B CA 1
ATOM 1286 C C . GLY B 1 39 ? -8.188 -13.93 -11.086 1 96.88 39 GLY B C 1
ATOM 1287 O O . GLY B 1 39 ? -8.32 -14.828 -10.258 1 96.88 39 GLY B O 1
ATOM 1288 N N . GLN B 1 40 ? -7.57 -12.844 -10.844 1 96.06 40 GLN B N 1
ATOM 1289 C CA . GLN B 1 40 ? -6.68 -12.711 -9.695 1 96.06 40 GLN B CA 1
ATOM 1290 C C . GLN B 1 40 ? -7.449 -12.812 -8.383 1 96.06 40 GLN B C 1
ATOM 1292 O O . GLN B 1 40 ? -6.941 -13.344 -7.395 1 96.06 40 GLN B O 1
ATOM 1297 N N . SER B 1 41 ? -8.648 -12.25 -8.328 1 97.06 41 SER B N 1
ATOM 1298 C CA . SER B 1 41 ? -9.469 -12.352 -7.125 1 97.06 41 SER B CA 1
ATOM 1299 C C . SER B 1 41 ? -9.773 -13.812 -6.793 1 97.06 41 SER B C 1
ATOM 1301 O O . SER B 1 41 ? -9.641 -14.234 -5.645 1 97.06 41 SER B O 1
ATOM 1303 N N . ARG B 1 42 ? -10.141 -14.539 -7.816 1 96.81 42 ARG B N 1
ATOM 1304 C CA . ARG B 1 42 ? -10.438 -15.953 -7.637 1 96.81 42 ARG B CA 1
ATOM 1305 C C . ARG B 1 42 ? -9.18 -16.734 -7.262 1 96.81 42 ARG B C 1
ATOM 1307 O O . ARG B 1 42 ? -9.211 -17.594 -6.379 1 96.81 42 ARG B O 1
ATOM 1314 N N . ASP B 1 43 ? -8.109 -16.438 -7.918 1 96 43 ASP B N 1
ATOM 1315 C CA . ASP B 1 43 ? -6.855 -17.141 -7.652 1 96 43 ASP B CA 1
ATOM 1316 C C . ASP B 1 43 ? -6.445 -17 -6.191 1 96 43 ASP B C 1
ATOM 1318 O O . ASP B 1 43 ? -5.949 -17.953 -5.582 1 96 43 ASP B O 1
ATOM 1322 N N . LEU B 1 44 ? -6.602 -15.812 -5.645 1 95.69 44 LEU B N 1
ATOM 1323 C CA . LEU B 1 44 ? -6.277 -15.555 -4.246 1 95.69 44 LEU B CA 1
ATOM 1324 C C . LEU B 1 44 ? -7.121 -16.422 -3.322 1 95.69 44 LEU B C 1
ATOM 1326 O O . LEU B 1 44 ? -6.609 -16.984 -2.344 1 95.69 44 LEU B O 1
ATOM 13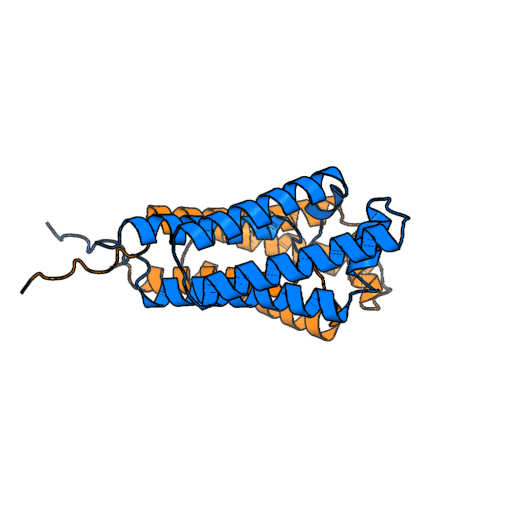30 N N . LEU B 1 45 ? -8.406 -16.531 -3.635 1 97.5 45 LEU B N 1
ATOM 1331 C CA . LEU B 1 45 ? -9.305 -17.328 -2.801 1 97.5 45 LEU B CA 1
ATOM 1332 C C . LEU B 1 45 ? -9 -18.812 -2.936 1 97.5 45 LEU B C 1
ATOM 1334 O O . LEU B 1 45 ? -9.07 -19.562 -1.954 1 97.5 45 LEU B O 1
ATOM 1338 N N . VAL B 1 46 ? -8.656 -19.266 -4.141 1 97.62 46 VAL B N 1
ATOM 1339 C CA . VAL B 1 46 ? -8.25 -20.656 -4.344 1 97.62 46 VAL B CA 1
ATOM 1340 C C . VAL B 1 46 ? -6.988 -20.953 -3.535 1 97.62 46 VAL B C 1
ATOM 1342 O O . VAL B 1 46 ? -6.887 -22 -2.893 1 97.62 46 VAL B O 1
ATOM 1345 N N . ALA B 1 47 ? -6.078 -19.984 -3.539 1 95.69 47 ALA B N 1
ATOM 1346 C CA . ALA B 1 47 ? -4.855 -20.141 -2.754 1 95.69 47 ALA B CA 1
ATOM 1347 C C . ALA B 1 47 ? -5.172 -20.234 -1.264 1 95.69 47 ALA B C 1
ATOM 1349 O O . A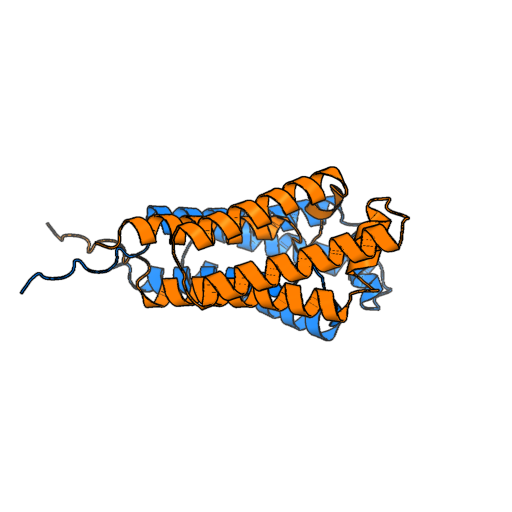LA B 1 47 ? -4.434 -20.875 -0.508 1 95.69 47 ALA B O 1
ATOM 1350 N N . ALA B 1 48 ? -6.242 -19.672 -0.845 1 96.38 48 ALA B N 1
ATOM 1351 C CA . ALA B 1 48 ? -6.676 -19.688 0.55 1 96.38 48 ALA B CA 1
ATOM 1352 C C . ALA B 1 48 ? -7.422 -20.984 0.87 1 96.38 48 ALA B C 1
ATOM 1354 O O . ALA B 1 48 ? -7.863 -21.188 2.002 1 96.38 48 ALA B O 1
ATOM 1355 N N . GLY B 1 49 ? -7.633 -21.828 -0.168 1 96.56 49 GLY B N 1
ATOM 1356 C CA . GLY B 1 49 ? -8.203 -23.156 0.064 1 96.56 49 GLY B CA 1
ATOM 1357 C C . GLY B 1 49 ? -9.672 -23.25 -0.316 1 96.56 49 GLY B C 1
ATOM 1358 O O . GLY B 1 49 ? -10.32 -24.266 -0.061 1 96.56 49 GLY B O 1
ATOM 1359 N N . MET B 1 50 ? -10.156 -22.219 -0.932 1 96.62 50 MET B N 1
ATOM 1360 C CA . MET B 1 50 ? -11.578 -22.219 -1.289 1 96.62 50 MET B CA 1
ATOM 1361 C C . MET B 1 50 ? -11.797 -22.922 -2.621 1 96.62 50 MET B C 1
ATOM 1363 O O . MET B 1 50 ? -11.008 -22.766 -3.555 1 96.62 50 MET B O 1
ATOM 1367 N N . GLN B 1 51 ? -12.938 -23.703 -2.66 1 96.38 51 GLN B N 1
ATOM 1368 C CA . GLN B 1 51 ? -13.188 -24.469 -3.871 1 96.38 51 GLN B CA 1
ATOM 1369 C C . GLN B 1 51 ? -14.578 -24.172 -4.434 1 96.38 51 GLN B C 1
ATOM 1371 O O . GLN B 1 51 ? -14.82 -24.359 -5.629 1 96.38 51 GLN B O 1
ATOM 1376 N N . ASN B 1 52 ? -15.398 -23.688 -3.594 1 97.69 52 ASN B N 1
ATOM 1377 C CA . ASN B 1 52 ? -16.766 -23.422 -4.023 1 97.69 52 ASN B CA 1
ATOM 1378 C C . ASN B 1 52 ? -16.859 -22.156 -4.855 1 97.69 52 ASN B C 1
ATOM 1380 O O . ASN B 1 52 ? -16.672 -21.047 -4.336 1 97.69 52 ASN B O 1
ATOM 1384 N N . THR B 1 53 ? -17.25 -22.344 -6.086 1 96.94 53 THR B N 1
ATOM 1385 C CA . THR B 1 53 ? -17.266 -21.25 -7.051 1 96.94 53 THR B CA 1
ATOM 1386 C C . THR B 1 53 ? -18.281 -20.188 -6.648 1 96.94 53 THR B C 1
ATOM 1388 O O . THR B 1 53 ? -17.984 -18.984 -6.707 1 96.94 53 THR B O 1
ATOM 1391 N N . LEU B 1 54 ? -19.375 -20.609 -6.242 1 97.5 54 LEU B N 1
ATOM 1392 C CA . LEU B 1 54 ? -20.422 -19.656 -5.871 1 97.5 54 LEU B CA 1
ATOM 1393 C C . LEU B 1 54 ? -20 -18.844 -4.648 1 97.5 54 LEU B C 1
ATOM 1395 O O . LEU B 1 54 ? -20.25 -17.641 -4.578 1 97.5 54 LEU B O 1
ATOM 1399 N N . LEU B 1 55 ? -19.438 -19.453 -3.717 1 97.56 55 LEU B N 1
ATOM 1400 C CA . LEU B 1 55 ? -18.953 -18.781 -2.52 1 97.56 55 LEU B CA 1
ATOM 1401 C C . LEU B 1 55 ? -17.859 -17.781 -2.867 1 97.56 55 LEU B C 1
ATOM 1403 O O . LEU B 1 55 ? -17.844 -16.656 -2.357 1 97.56 55 LEU B O 1
ATOM 1407 N N . MET B 1 56 ? -16.984 -18.203 -3.713 1 98 56 MET B N 1
ATOM 1408 C CA . MET B 1 56 ? -15.906 -17.312 -4.133 1 98 56 MET B CA 1
ATOM 1409 C C . MET B 1 56 ? -16.453 -16.078 -4.828 1 98 56 MET B C 1
ATOM 1411 O O . MET B 1 56 ? -16.016 -14.961 -4.551 1 98 56 MET B O 1
ATOM 1415 N N . GLN B 1 57 ? -17.422 -16.297 -5.695 1 98.19 57 GLN B N 1
ATOM 1416 C CA . GLN B 1 57 ? -18.016 -15.172 -6.414 1 98.19 57 GLN B CA 1
ATOM 1417 C C . GLN B 1 57 ? -18.719 -14.211 -5.453 1 98.19 57 GLN B C 1
ATOM 1419 O O . GLN B 1 57 ? -18.641 -12.992 -5.621 1 98.19 57 GLN B O 1
ATOM 1424 N N . ALA B 1 58 ? -19.328 -14.766 -4.473 1 98.44 58 ALA B N 1
ATOM 1425 C CA . ALA B 1 58 ? -20.016 -13.953 -3.48 1 98.44 58 ALA B CA 1
ATOM 1426 C C . ALA B 1 58 ? -19.031 -13.117 -2.666 1 98.44 58 ALA B C 1
ATOM 1428 O O . ALA B 1 58 ? -19.297 -11.945 -2.379 1 98.44 58 ALA B O 1
ATOM 1429 N N . ILE B 1 59 ? -17.969 -13.711 -2.289 1 98 59 ILE B N 1
ATOM 1430 C CA . ILE B 1 59 ? -16.953 -13.031 -1.499 1 98 59 ILE B CA 1
ATOM 1431 C C . ILE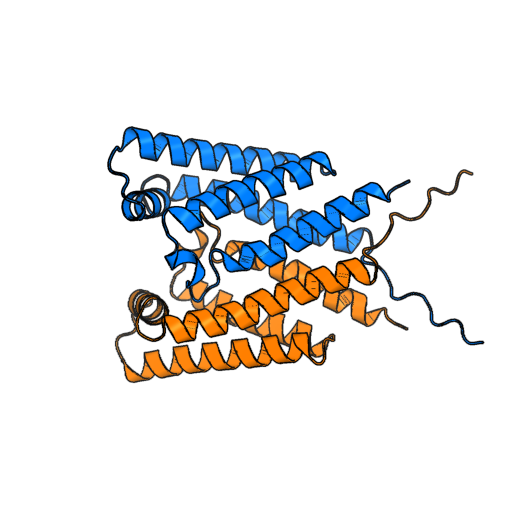 B 1 59 ? -16.344 -11.898 -2.318 1 98 59 ILE B C 1
ATOM 1433 O O . ILE B 1 59 ? -16.172 -10.781 -1.823 1 98 59 ILE B O 1
ATOM 1437 N N . ILE B 1 60 ? -16.016 -12.164 -3.555 1 98.44 60 ILE B N 1
ATOM 1438 C CA . ILE B 1 60 ? -15.43 -11.148 -4.43 1 98.44 60 ILE B CA 1
ATOM 1439 C C . ILE B 1 60 ? -16.422 -10 -4.621 1 98.44 60 ILE B C 1
ATOM 1441 O O . ILE B 1 60 ? -16.047 -8.828 -4.5 1 98.44 60 ILE B O 1
ATOM 1445 N N . ALA B 1 61 ? -17.688 -10.344 -4.863 1 98.69 61 ALA B N 1
ATOM 1446 C CA . ALA B 1 61 ? -18.719 -9.328 -5.059 1 98.69 61 ALA B CA 1
ATOM 1447 C C . ALA B 1 61 ? -18.891 -8.469 -3.811 1 98.69 61 ALA B C 1
ATOM 1449 O O . ALA B 1 61 ? -19.062 -7.25 -3.908 1 98.69 61 ALA B O 1
ATOM 1450 N N . ALA B 1 62 ? -18.859 -9.094 -2.73 1 98.5 62 ALA B N 1
ATOM 1451 C CA . ALA B 1 62 ? -18.969 -8.375 -1.466 1 98.5 62 ALA B CA 1
ATOM 1452 C C . ALA B 1 62 ? -17.797 -7.426 -1.267 1 98.5 62 ALA B C 1
ATOM 1454 O O . ALA B 1 62 ? -17.969 -6.305 -0.782 1 98.5 62 ALA B O 1
ATOM 1455 N N . GLY B 1 63 ? -16.594 -7.926 -1.568 1 98.19 63 GLY B N 1
ATOM 1456 C CA . GLY B 1 63 ? -15.422 -7.066 -1.481 1 98.19 63 GLY B CA 1
ATOM 1457 C C . GLY B 1 63 ? -15.492 -5.859 -2.396 1 98.19 63 GLY B C 1
ATOM 1458 O O . GLY B 1 63 ? -15.172 -4.742 -1.987 1 98.19 63 GLY B O 1
ATOM 1459 N N . ILE B 1 64 ? -15.914 -6.051 -3.611 1 98.69 64 ILE B N 1
ATOM 1460 C CA . ILE B 1 64 ? -16.094 -4.977 -4.582 1 98.69 64 ILE B CA 1
ATOM 1461 C C . ILE B 1 64 ? -17.078 -3.943 -4.035 1 98.69 64 ILE B C 1
ATOM 1463 O O . ILE B 1 64 ? -16.797 -2.744 -4.039 1 98.69 64 ILE B O 1
ATOM 1467 N N . ALA B 1 65 ? -18.203 -4.434 -3.574 1 98.75 65 ALA B N 1
ATOM 1468 C CA . ALA B 1 65 ? -19.25 -3.553 -3.055 1 98.75 65 ALA B CA 1
ATOM 1469 C C . ALA B 1 65 ? -18.734 -2.744 -1.864 1 98.75 65 ALA B C 1
ATOM 1471 O O . ALA B 1 65 ? -19.016 -1.547 -1.756 1 98.75 65 ALA B O 1
ATOM 1472 N N . ALA B 1 66 ? -18.047 -3.418 -1 1 98.56 66 ALA B N 1
ATOM 1473 C CA . ALA B 1 66 ? -17.516 -2.752 0.187 1 98.56 66 ALA B CA 1
ATOM 1474 C C . ALA B 1 66 ? -16.531 -1.663 -0.194 1 98.56 66 ALA B C 1
ATOM 1476 O O . ALA B 1 66 ? -16.578 -0.552 0.338 1 98.56 66 ALA B O 1
ATOM 1477 N N . ASP B 1 67 ? -15.617 -2.002 -1.082 1 98.56 67 ASP B N 1
ATOM 1478 C CA . ASP B 1 67 ? -14.617 -1.03 -1.524 1 98.56 67 ASP B CA 1
ATOM 1479 C C . ASP B 1 67 ? -15.281 0.163 -2.209 1 98.56 67 ASP B C 1
ATOM 1481 O O . ASP B 1 67 ? -14.891 1.311 -1.981 1 98.56 67 ASP B O 1
ATOM 1485 N N . LEU B 1 68 ? -16.25 -0.079 -3.031 1 98.62 68 LEU B N 1
ATOM 1486 C CA . LEU B 1 68 ? -16.969 0.988 -3.709 1 98.62 68 LEU B CA 1
ATOM 1487 C C . LEU B 1 68 ? -17.688 1.882 -2.703 1 98.62 68 LEU B C 1
ATOM 1489 O O . LEU B 1 68 ? -17.641 3.109 -2.816 1 98.62 68 LEU B O 1
ATOM 1493 N N . ALA B 1 69 ? -18.344 1.244 -1.811 1 98.69 69 ALA B N 1
ATOM 1494 C CA . ALA B 1 69 ? -19.125 1.985 -0.816 1 98.69 69 ALA B CA 1
ATOM 1495 C C . ALA B 1 69 ? -18.219 2.887 0.019 1 98.69 69 ALA B C 1
ATOM 1497 O O . ALA B 1 69 ? -18.5 4.074 0.189 1 98.69 69 ALA B O 1
ATOM 1498 N N . VAL B 1 70 ? -17.141 2.328 0.51 1 98.75 70 VAL B N 1
ATOM 1499 C CA . VAL B 1 70 ? -16.219 3.098 1.35 1 98.75 70 VAL B CA 1
ATOM 1500 C C . VAL B 1 70 ? -15.547 4.184 0.516 1 98.75 70 VAL B C 1
ATOM 1502 O O . VAL B 1 70 ? -15.414 5.324 0.959 1 98.75 70 VAL B O 1
ATOM 1505 N N . GLY B 1 71 ? -15.062 3.832 -0.675 1 98.69 71 GLY B N 1
ATOM 1506 C CA . GLY B 1 71 ? -14.453 4.82 -1.552 1 98.69 71 GLY B CA 1
ATOM 1507 C C . GLY B 1 71 ? -15.375 5.984 -1.871 1 98.69 71 GLY B C 1
ATOM 1508 O O . GLY B 1 71 ? -14.953 7.141 -1.84 1 98.69 71 GLY B O 1
ATOM 1509 N N . ALA B 1 72 ? -16.641 5.691 -2.164 1 98.56 72 ALA B N 1
ATOM 1510 C CA . ALA B 1 72 ? -17.641 6.723 -2.447 1 98.56 72 ALA B CA 1
ATOM 1511 C C . ALA B 1 72 ? -17.906 7.574 -1.211 1 98.56 72 ALA B C 1
ATOM 1513 O O . ALA B 1 72 ? -18.062 8.797 -1.312 1 98.56 72 ALA B O 1
ATOM 1514 N N . TRP B 1 73 ? -18 6.883 -0.098 1 98.62 73 TRP B N 1
ATOM 1515 C CA . TRP B 1 73 ? -18.219 7.586 1.16 1 98.62 73 TRP B CA 1
ATOM 1516 C C . TRP B 1 73 ? -17.078 8.547 1.458 1 98.62 73 TRP B C 1
ATOM 1518 O O . TRP B 1 73 ? -17.312 9.703 1.812 1 98.62 73 TRP B O 1
ATOM 1528 N N . LEU B 1 74 ? -15.844 8.117 1.299 1 98.31 74 LEU B N 1
ATOM 1529 C CA . LEU B 1 74 ? -14.672 8.953 1.504 1 98.31 74 LEU B CA 1
ATOM 1530 C C . LEU B 1 74 ? -14.656 10.125 0.532 1 98.31 74 LEU B C 1
ATOM 1532 O O . LEU B 1 74 ? -14.195 11.219 0.873 1 98.31 74 LEU B O 1
ATOM 1536 N N . TRP B 1 75 ? -15.148 9.891 -0.665 1 97.75 75 TRP B N 1
ATOM 1537 C CA . TRP B 1 75 ? -15.156 10.906 -1.711 1 97.75 75 TRP B CA 1
ATOM 1538 C C . TRP B 1 75 ? -16.25 11.938 -1.456 1 97.75 75 TRP B C 1
ATOM 1540 O O . TRP B 1 75 ? -15.992 13.148 -1.517 1 97.75 75 TRP B O 1
ATOM 1550 N N . TRP B 1 76 ? -17.375 11.516 -1.118 1 97.44 76 TRP B N 1
ATOM 1551 C CA . TRP B 1 76 ? -18.562 12.367 -1.093 1 97.44 76 TRP B CA 1
ATOM 1552 C C . TRP B 1 76 ? -18.703 13.062 0.258 1 97.44 76 TRP B C 1
ATOM 1554 O O . TRP B 1 76 ? -19.109 14.227 0.326 1 97.44 76 TRP B O 1
ATOM 1564 N N . ARG B 1 77 ? -18.547 12.352 1.384 1 96.12 77 ARG B N 1
ATOM 1565 C CA . ARG B 1 77 ? -18.766 12.883 2.725 1 96.12 77 ARG B CA 1
ATOM 1566 C C . ARG B 1 77 ? -17.688 12.398 3.689 1 96.12 77 ARG B C 1
ATOM 1568 O O . ARG B 1 77 ? -17.984 11.703 4.66 1 96.12 77 ARG B O 1
ATOM 1575 N N . PRO B 1 78 ? -16.531 12.891 3.383 1 95.75 78 PRO B N 1
ATOM 1576 C CA . PRO B 1 78 ? -15.445 12.477 4.289 1 95.75 78 PRO B CA 1
ATOM 1577 C C . PRO B 1 78 ? -15.664 12.969 5.719 1 95.75 78 PRO B C 1
ATOM 1579 O O . PRO B 1 78 ? -16.234 14.039 5.934 1 95.75 78 PRO B O 1
ATOM 1582 N N . GLY B 1 79 ? -15.203 12.242 6.676 1 95.81 79 GLY B N 1
ATOM 1583 C CA . GLY B 1 79 ? -15.289 12.547 8.094 1 95.81 79 GLY B CA 1
ATOM 1584 C C . GLY B 1 79 ? -14.883 11.391 8.984 1 95.81 79 GLY B C 1
ATOM 1585 O O . GLY B 1 79 ? -14.445 10.344 8.492 1 95.81 79 GLY B O 1
ATOM 1586 N N . ARG B 1 80 ? -14.977 11.539 10.195 1 96.44 80 ARG B N 1
ATOM 1587 C CA . ARG B 1 80 ? -14.492 10.578 11.18 1 96.44 80 ARG B CA 1
ATOM 1588 C C . ARG B 1 80 ? -15.156 9.219 10.992 1 96.44 80 ARG B C 1
ATOM 1590 O O . ARG B 1 80 ? -14.492 8.18 11.016 1 96.44 80 ARG B O 1
ATOM 1597 N N . PRO B 1 81 ? -16.516 9.242 10.797 1 97.38 81 PRO B N 1
ATOM 1598 C CA . PRO B 1 81 ? -17.125 7.926 10.609 1 97.38 81 PRO B CA 1
ATOM 1599 C C . PRO B 1 81 ? -16.609 7.215 9.359 1 97.38 81 PRO B C 1
ATOM 1601 O O . PRO B 1 81 ? -16.438 5.992 9.359 1 97.38 81 PRO B O 1
ATOM 1604 N N . ALA B 1 82 ? -16.406 7.918 8.273 1 97.94 82 ALA B N 1
ATOM 1605 C CA . ALA B 1 82 ? -15.898 7.328 7.035 1 97.94 82 ALA B CA 1
ATOM 1606 C C . ALA B 1 82 ? -14.492 6.766 7.238 1 97.94 82 ALA B C 1
ATOM 1608 O O . ALA B 1 82 ? -14.188 5.66 6.781 1 97.94 82 ALA B O 1
ATOM 1609 N N . TYR B 1 83 ? -13.648 7.527 7.918 1 98.31 83 TYR B N 1
ATOM 1610 C CA . TYR B 1 83 ? -12.289 7.07 8.195 1 98.31 83 TYR B CA 1
ATOM 1611 C C . TYR B 1 83 ? -12.297 5.836 9.086 1 98.31 83 TYR B C 1
ATOM 1613 O O . TYR B 1 83 ? -11.516 4.906 8.875 1 98.31 83 TYR B O 1
ATOM 1621 N N . ALA B 1 84 ? -13.188 5.84 10.078 1 98.06 84 ALA B N 1
ATOM 1622 C CA . ALA B 1 84 ? -13.305 4.691 10.969 1 98.06 84 ALA B CA 1
ATOM 1623 C C . ALA B 1 84 ? -13.781 3.457 10.211 1 98.06 84 ALA B C 1
ATOM 1625 O O . ALA B 1 84 ? -13.281 2.352 10.422 1 98.06 84 ALA B O 1
ATOM 1626 N N . ALA B 1 85 ? -14.75 3.65 9.359 1 98.56 85 ALA B N 1
ATOM 1627 C CA . ALA B 1 85 ? -15.266 2.545 8.562 1 98.56 85 ALA B CA 1
ATOM 1628 C C . ALA B 1 85 ? -14.188 1.978 7.645 1 98.56 85 ALA B C 1
ATOM 1630 O O . ALA B 1 85 ? -14.062 0.759 7.504 1 98.56 85 ALA B O 1
ATOM 1631 N N . ALA B 1 86 ? -13.445 2.857 7.02 1 98.81 86 ALA B N 1
ATOM 1632 C CA . ALA B 1 86 ? -12.344 2.441 6.148 1 98.81 86 ALA B CA 1
ATOM 1633 C C . ALA B 1 86 ? -11.297 1.655 6.93 1 98.81 86 ALA B C 1
ATOM 1635 O O . ALA B 1 86 ? -10.836 0.603 6.477 1 98.81 86 ALA B O 1
ATOM 1636 N N . LEU B 1 87 ? -10.938 2.15 8.078 1 98.75 87 LEU B N 1
ATOM 1637 C CA . LEU B 1 87 ? -9.953 1.496 8.93 1 98.75 87 LEU B CA 1
ATOM 1638 C C . LEU B 1 87 ? -10.438 0.117 9.367 1 98.75 87 LEU B C 1
ATOM 1640 O O . LEU B 1 87 ? -9.672 -0.85 9.344 1 98.75 87 LEU B O 1
ATOM 1644 N N . LEU B 1 88 ? -11.656 0.054 9.773 1 98.62 88 LEU B N 1
ATOM 1645 C CA . LEU B 1 88 ? -12.242 -1.202 10.234 1 98.62 88 LEU B CA 1
ATOM 1646 C C . LEU B 1 88 ? -12.312 -2.217 9.094 1 98.62 88 LEU B C 1
ATOM 1648 O O . LEU B 1 88 ? -11.969 -3.387 9.281 1 98.62 88 LEU B O 1
ATOM 1652 N N . LEU B 1 89 ? -12.781 -1.784 7.961 1 98.62 89 LEU B N 1
ATOM 1653 C CA . LEU B 1 89 ? -12.883 -2.674 6.812 1 98.62 89 LEU B CA 1
ATOM 1654 C C . LEU B 1 89 ? -11.5 -3.188 6.398 1 98.62 89 LEU B C 1
ATOM 1656 O O . LEU B 1 89 ? -11.312 -4.395 6.219 1 98.62 89 LEU B O 1
ATOM 1660 N N . MET B 1 90 ? -10.57 -2.309 6.215 1 98.56 90 MET B N 1
ATOM 1661 C CA . MET B 1 90 ? -9.211 -2.697 5.84 1 98.56 90 MET B CA 1
ATOM 1662 C C . MET B 1 90 ? -8.602 -3.607 6.898 1 98.56 90 MET B C 1
ATOM 1664 O O . MET B 1 90 ? -7.957 -4.605 6.566 1 98.56 90 MET B O 1
ATOM 1668 N N . GLY B 1 91 ? -8.766 -3.252 8.188 1 98.56 91 GLY B N 1
ATOM 1669 C CA . GLY B 1 91 ? -8.25 -4.078 9.266 1 98.56 91 GLY B CA 1
ATOM 1670 C C . GLY B 1 91 ? -8.82 -5.484 9.266 1 98.56 91 GLY B C 1
ATOM 1671 O O . GLY B 1 91 ? -8.078 -6.461 9.406 1 98.56 91 GLY B O 1
ATOM 1672 N N . ALA B 1 92 ? -10.102 -5.629 9.148 1 98.06 92 ALA B N 1
ATOM 1673 C CA . ALA B 1 92 ? -10.758 -6.938 9.117 1 98.06 92 ALA B CA 1
ATOM 1674 C C . ALA B 1 92 ? -10.25 -7.773 7.945 1 98.06 92 ALA B C 1
ATOM 1676 O O . ALA B 1 92 ? -9.906 -8.945 8.117 1 98.06 92 ALA B O 1
ATOM 1677 N N . MET B 1 93 ? -10.133 -7.133 6.789 1 97.12 93 MET B N 1
ATOM 1678 C CA . MET B 1 93 ? -9.648 -7.852 5.613 1 97.12 93 MET B CA 1
ATOM 1679 C C . MET B 1 93 ? -8.18 -8.242 5.781 1 97.12 93 MET B C 1
ATOM 1681 O O . MET B 1 93 ? -7.758 -9.297 5.293 1 97.12 93 MET B O 1
ATOM 1685 N N . THR B 1 94 ? -7.441 -7.402 6.426 1 98.19 94 THR B N 1
ATOM 1686 C CA . THR B 1 94 ? -6.039 -7.707 6.68 1 98.19 94 THR B CA 1
ATOM 1687 C C . THR B 1 94 ? -5.906 -8.898 7.621 1 98.19 94 THR B C 1
ATOM 1689 O O . THR B 1 94 ? -5.078 -9.781 7.398 1 98.19 94 THR B O 1
ATOM 1692 N N . VAL B 1 95 ? -6.699 -8.945 8.688 1 98.12 95 VAL B N 1
ATOM 1693 C CA . VAL B 1 95 ? -6.68 -10.055 9.633 1 98.12 95 VAL B CA 1
ATOM 1694 C C . VAL B 1 95 ? -7.078 -11.352 8.922 1 98.12 95 VAL B C 1
ATOM 1696 O O . VAL B 1 95 ? -6.426 -12.383 9.086 1 98.12 95 VAL B O 1
ATOM 1699 N N . ILE B 1 96 ? -8.117 -11.336 8.117 1 96.75 96 ILE B N 1
ATOM 1700 C CA . ILE B 1 96 ? -8.586 -12.508 7.383 1 96.75 96 ILE B CA 1
ATOM 1701 C C . ILE B 1 96 ? -7.492 -12.984 6.426 1 96.75 96 ILE B C 1
ATOM 1703 O O . ILE B 1 96 ? -7.176 -14.172 6.383 1 96.75 96 ILE B O 1
ATOM 1707 N N . ALA B 1 97 ? -6.91 -12.047 5.66 1 96.69 97 ALA B N 1
ATOM 1708 C CA . ALA B 1 97 ? -5.824 -12.383 4.742 1 96.69 97 ALA B CA 1
ATOM 1709 C C . ALA B 1 97 ? -4.641 -12.984 5.496 1 96.69 97 ALA B C 1
ATOM 1711 O O . ALA B 1 97 ? -4.004 -13.922 5.012 1 96.69 97 ALA B O 1
ATOM 1712 N N . THR B 1 98 ? -4.305 -12.445 6.672 1 97.94 98 THR B N 1
ATOM 1713 C CA . THR B 1 98 ? -3.207 -12.953 7.488 1 97.94 98 THR B CA 1
ATOM 1714 C C . THR B 1 98 ? -3.463 -14.398 7.898 1 97.94 98 THR B C 1
ATOM 1716 O O . THR B 1 98 ? -2.566 -15.242 7.812 1 97.94 98 THR B O 1
ATOM 1719 N N . LEU B 1 99 ? -4.645 -14.727 8.289 1 97.25 99 LEU B N 1
ATOM 1720 C CA . LEU B 1 99 ? -4.988 -16.062 8.773 1 97.25 99 LEU B CA 1
ATOM 1721 C C . LEU B 1 99 ? -5.035 -17.062 7.621 1 97.25 99 LEU B C 1
ATOM 1723 O O . LEU B 1 99 ? -4.605 -18.203 7.773 1 97.25 99 LEU B O 1
ATOM 1727 N N . LEU B 1 100 ? -5.492 -16.672 6.477 1 96.12 100 LEU B N 1
ATOM 1728 C CA . LEU B 1 100 ? -5.699 -17.578 5.355 1 96.12 100 LEU B CA 1
ATOM 1729 C C . LEU B 1 100 ? -4.445 -17.672 4.492 1 96.12 100 LEU B C 1
ATOM 1731 O O . LEU B 1 100 ? -4.168 -18.719 3.906 1 96.12 100 LEU B O 1
ATOM 1735 N N . LEU B 1 101 ? -3.715 -16.531 4.414 1 97.19 101 LEU B N 1
ATOM 1736 C CA . LEU B 1 101 ? -2.547 -16.453 3.543 1 97.19 101 LEU B CA 1
ATOM 1737 C C . LEU B 1 101 ? -1.422 -15.672 4.215 1 97.19 101 LEU B C 1
ATOM 1739 O O . LEU B 1 101 ? -1.02 -14.617 3.732 1 97.19 101 LEU B O 1
ATOM 1743 N N . PRO B 1 102 ? -0.812 -16.203 5.215 1 97.12 102 PRO B N 1
ATOM 1744 C CA . PRO B 1 102 ? 0.216 -15.477 5.961 1 97.12 102 PRO B CA 1
ATOM 1745 C C . PRO B 1 102 ? 1.422 -15.109 5.098 1 97.12 102 PRO B C 1
ATOM 1747 O O . PRO B 1 102 ? 2.145 -14.156 5.41 1 97.12 102 PRO B O 1
ATOM 1750 N N . GLY B 1 103 ? 1.592 -15.82 3.992 1 96.38 103 GLY B N 1
ATOM 1751 C CA . GLY B 1 103 ? 2.686 -15.531 3.08 1 96.38 103 GLY B CA 1
ATOM 1752 C C . GLY B 1 103 ? 2.578 -14.164 2.434 1 96.38 103 GLY B C 1
ATOM 1753 O O . GLY B 1 103 ? 3.557 -13.648 1.888 1 96.38 103 GLY B O 1
ATOM 1754 N N . LEU B 1 104 ? 1.375 -13.523 2.488 1 96.62 104 LEU B N 1
ATOM 1755 C CA . LEU B 1 104 ? 1.16 -12.211 1.893 1 96.62 104 LEU B CA 1
ATOM 1756 C C . LEU B 1 104 ? 1.991 -11.148 2.605 1 96.62 104 LEU B C 1
ATOM 1758 O O . LEU B 1 104 ? 2.316 -10.109 2.021 1 96.62 104 LEU B O 1
ATOM 1762 N N . TRP B 1 105 ? 2.457 -11.422 3.875 1 97.75 105 TRP B N 1
ATOM 1763 C CA . TRP B 1 105 ? 3.295 -10.484 4.617 1 97.75 105 TRP B CA 1
ATOM 1764 C C . TRP B 1 105 ? 4.715 -10.461 4.055 1 97.75 105 TRP B C 1
ATOM 1766 O O . TRP B 1 105 ? 5.461 -9.508 4.285 1 97.75 105 TRP B O 1
ATOM 1776 N N . LEU B 1 106 ? 5.02 -11.484 3.322 1 96.94 106 LEU B N 1
ATOM 1777 C CA . LEU B 1 106 ? 6.387 -11.625 2.834 1 96.94 106 LEU B CA 1
ATOM 1778 C C . LEU B 1 106 ? 6.488 -11.219 1.368 1 96.94 106 LEU B C 1
ATOM 1780 O O . LEU B 1 106 ? 7.531 -11.406 0.738 1 96.94 106 LEU B O 1
ATOM 1784 N N . ASP B 1 107 ? 5.41 -10.695 0.825 1 96.62 107 ASP B N 1
ATOM 1785 C CA . ASP B 1 107 ? 5.445 -10.172 -0.535 1 96.62 107 ASP B CA 1
ATOM 1786 C C . ASP B 1 107 ? 6.484 -9.055 -0.666 1 96.62 107 ASP B C 1
ATOM 1788 O O . ASP B 1 107 ? 6.445 -8.07 0.074 1 96.62 107 ASP B O 1
ATOM 1792 N N . PRO B 1 108 ? 7.336 -9.117 -1.646 1 95.44 108 PRO B N 1
ATOM 1793 C CA . PRO B 1 108 ? 8.438 -8.164 -1.744 1 95.44 108 PRO B CA 1
ATOM 1794 C C . PRO B 1 108 ? 7.969 -6.758 -2.125 1 95.44 108 PRO B C 1
ATOM 1796 O O . PRO B 1 108 ? 8.711 -5.789 -1.946 1 95.44 108 PRO B O 1
ATOM 1799 N N . LEU B 1 109 ? 6.754 -6.648 -2.609 1 96 109 LEU B N 1
ATOM 1800 C CA . LEU B 1 109 ? 6.215 -5.344 -2.977 1 96 109 LEU B CA 1
ATOM 1801 C C . LEU B 1 109 ? 5.348 -4.777 -1.857 1 96 109 LEU B C 1
ATOM 1803 O O . LEU B 1 109 ? 4.762 -3.701 -2.002 1 96 109 LEU B O 1
ATOM 1807 N N . GLY B 1 110 ? 5.238 -5.547 -0.8 1 97 110 GLY B N 1
ATOM 1808 C CA . GLY B 1 110 ? 4.617 -5.059 0.419 1 97 110 GLY B CA 1
ATOM 1809 C C . GLY B 1 110 ? 3.1 -5.098 0.374 1 97 110 GLY B C 1
ATOM 1810 O O . GLY B 1 110 ? 2.436 -4.172 0.844 1 97 110 GLY B O 1
ATOM 1811 N N . ARG B 1 111 ? 2.607 -6.18 -0.187 1 95.81 111 ARG B N 1
ATOM 1812 C CA . ARG B 1 111 ? 1.174 -6.32 -0.424 1 95.81 111 ARG B CA 1
ATOM 1813 C C . ARG B 1 111 ? 0.377 -6.008 0.838 1 95.81 111 ARG B C 1
ATOM 1815 O O . ARG B 1 111 ? -0.57 -5.219 0.801 1 95.81 111 ARG B O 1
ATOM 1822 N N . LEU B 1 112 ? 0.699 -6.5 2.016 1 97.69 112 LEU B N 1
ATOM 1823 C CA . LEU B 1 112 ? -0.005 -6.238 3.268 1 97.69 112 LEU B CA 1
ATOM 1824 C C . LEU B 1 112 ? 0.717 -5.172 4.086 1 97.69 112 LEU B C 1
ATOM 1826 O O . LEU B 1 112 ? 0.082 -4.402 4.809 1 97.69 112 LEU B O 1
ATOM 1830 N N . LEU B 1 113 ? 2 -5.027 3.949 1 98.19 113 LEU B N 1
ATOM 1831 C CA . LEU B 1 113 ? 2.781 -4.07 4.723 1 98.19 113 LEU B CA 1
ATOM 1832 C C . LEU B 1 113 ? 2.34 -2.641 4.422 1 98.19 113 LEU B C 1
ATOM 1834 O O . LEU B 1 113 ? 2.344 -1.786 5.312 1 98.19 113 LEU B O 1
ATOM 1838 N N . LYS B 1 114 ? 1.907 -2.449 3.252 1 98.5 114 LYS B N 1
ATOM 1839 C CA . LYS B 1 114 ? 1.54 -1.096 2.84 1 98.5 114 LYS B CA 1
ATOM 1840 C C . LYS B 1 114 ? 0.233 -0.658 3.496 1 98.5 114 LYS B C 1
ATOM 1842 O O . LYS B 1 114 ? -0.111 0.525 3.475 1 98.5 114 LYS B O 1
ATOM 1847 N N . ASN B 1 115 ? -0.441 -1.583 4.141 1 98.62 115 ASN B N 1
ATOM 1848 C CA . ASN B 1 115 ? -1.618 -1.205 4.918 1 98.62 115 ASN B CA 1
ATOM 1849 C C . ASN B 1 115 ? -1.241 -0.364 6.133 1 98.62 115 ASN B C 1
ATOM 1851 O O . ASN B 1 115 ? -2.074 0.373 6.664 1 98.62 115 ASN B O 1
ATOM 1855 N N . ILE B 1 116 ? -0.025 -0.441 6.531 1 98.62 116 ILE B N 1
ATOM 1856 C CA . ILE B 1 116 ? 0.434 0.277 7.715 1 98.62 116 ILE B CA 1
ATOM 1857 C C . ILE B 1 116 ? 0.427 1.779 7.441 1 98.62 116 ILE B C 1
ATOM 1859 O O . ILE B 1 116 ? -0.229 2.543 8.156 1 98.62 116 ILE B O 1
ATOM 1863 N N . PRO B 1 117 ? 1.057 2.236 6.359 1 98.75 117 PRO B N 1
ATOM 1864 C CA . PRO B 1 117 ? 0.959 3.676 6.105 1 98.75 117 PRO B CA 1
ATOM 1865 C C . PRO B 1 117 ? -0.462 4.121 5.766 1 98.75 117 PRO B C 1
ATOM 1867 O O . PRO B 1 117 ? -0.85 5.25 6.074 1 98.75 117 PRO B O 1
ATOM 1870 N N . ILE B 1 118 ? -1.233 3.289 5.156 1 98.75 118 ILE B N 1
ATOM 1871 C CA . ILE B 1 118 ? -2.615 3.654 4.859 1 98.75 118 ILE B CA 1
ATOM 1872 C C . ILE B 1 118 ? -3.395 3.818 6.164 1 98.75 118 ILE B C 1
ATOM 1874 O O . ILE B 1 118 ? -4.164 4.77 6.316 1 98.75 118 ILE B O 1
ATOM 1878 N N . ALA B 1 119 ? -3.156 2.906 7.086 1 98.75 119 ALA B N 1
ATOM 1879 C CA . ALA B 1 119 ? -3.762 3.053 8.406 1 98.75 119 ALA B CA 1
ATOM 1880 C C . ALA B 1 119 ? -3.322 4.355 9.07 1 98.75 119 ALA B C 1
ATOM 1882 O O . ALA B 1 119 ? -4.129 5.039 9.703 1 98.75 119 ALA B O 1
ATOM 1883 N N . ALA B 1 120 ? -2.066 4.676 8.945 1 98.38 120 ALA B N 1
ATOM 1884 C CA . ALA B 1 120 ? -1.556 5.922 9.523 1 98.38 120 ALA B CA 1
ATOM 1885 C C . ALA B 1 120 ? -2.283 7.129 8.938 1 98.38 120 ALA B C 1
ATOM 1887 O O . ALA B 1 120 ? -2.645 8.055 9.672 1 98.38 120 ALA B O 1
ATOM 1888 N N . ILE B 1 121 ? -2.494 7.09 7.598 1 98.31 121 ILE B N 1
ATOM 1889 C CA . ILE B 1 121 ? -3.229 8.188 6.969 1 98.31 121 ILE B CA 1
ATOM 1890 C C . ILE B 1 121 ? -4.625 8.289 7.582 1 98.31 121 ILE B C 1
ATOM 1892 O O . ILE B 1 121 ? -5.062 9.375 7.957 1 98.31 121 ILE B O 1
ATOM 1896 N N . LEU B 1 122 ? -5.301 7.18 7.652 1 98.44 122 LEU B N 1
ATOM 1897 C CA . LEU B 1 122 ? -6.668 7.172 8.164 1 98.44 122 LEU B CA 1
ATOM 1898 C C .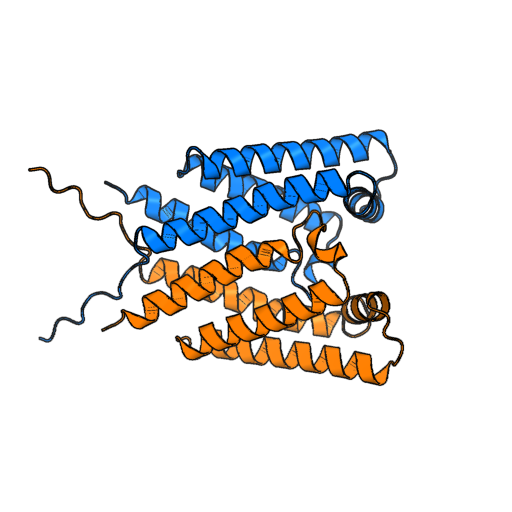 LEU B 1 122 ? -6.715 7.691 9.602 1 98.44 122 LEU B C 1
ATOM 1900 O O . LEU B 1 122 ? -7.609 8.461 9.961 1 98.44 122 LEU B O 1
ATOM 1904 N N . LEU B 1 123 ? -5.758 7.305 10.422 1 97 123 LEU B N 1
ATOM 1905 C CA . LEU B 1 123 ? -5.711 7.734 11.812 1 97 123 LEU B CA 1
ATOM 1906 C C . LEU B 1 123 ? -5.426 9.227 11.914 1 97 123 LEU B C 1
ATOM 1908 O O . LEU B 1 123 ? -6.02 9.922 12.742 1 97 123 LEU B O 1
ATOM 1912 N N . VAL B 1 124 ? -4.504 9.68 11.117 1 95.31 124 VAL B N 1
ATOM 1913 C CA . VAL B 1 124 ? -4.168 11.094 11.102 1 95.31 124 VAL B CA 1
ATOM 1914 C C . VAL B 1 124 ? -5.391 11.914 10.703 1 95.31 124 VAL B C 1
ATOM 1916 O O . VAL B 1 124 ? -5.723 12.906 11.359 1 95.31 124 VAL B O 1
ATOM 1919 N N . LEU B 1 125 ? -6.078 11.523 9.633 1 95.62 125 LEU B N 1
ATOM 1920 C CA . LEU B 1 125 ? -7.254 12.25 9.172 1 95.62 125 LEU B CA 1
ATOM 1921 C C . LEU B 1 125 ? -8.375 12.188 10.203 1 95.62 125 LEU B C 1
ATOM 1923 O O . LEU B 1 125 ? -9.078 13.18 10.422 1 95.62 125 LEU B O 1
ATOM 1927 N N . TRP B 1 126 ? -8.539 11.008 10.797 1 94.44 126 TRP B N 1
ATOM 1928 C CA . TRP B 1 126 ? -9.539 10.828 11.852 1 94.44 126 TRP B CA 1
ATOM 1929 C C . TRP B 1 126 ? -9.281 11.781 13.008 1 94.44 126 TRP B C 1
ATOM 1931 O O . TRP B 1 126 ? -10.211 12.438 13.492 1 94.44 126 TRP B O 1
ATOM 1941 N N . HIS B 1 127 ? -8.016 11.883 13.43 1 90 127 HIS B N 1
ATOM 1942 C CA . HIS B 1 127 ? -7.625 12.703 14.562 1 90 127 HIS B CA 1
ATOM 1943 C C . HIS B 1 127 ? -7.77 14.188 14.242 1 90 127 HIS B C 1
ATOM 1945 O O . HIS B 1 127 ? -8.148 14.984 15.109 1 90 127 HIS B O 1
ATOM 1951 N N . THR B 1 128 ? -7.434 14.57 13.031 1 86.56 128 THR B N 1
ATOM 1952 C CA . THR B 1 128 ? -7.434 15.984 12.672 1 86.56 128 THR B CA 1
ATOM 1953 C C . THR B 1 128 ? -8.852 16.469 12.398 1 86.56 128 THR B C 1
ATOM 1955 O O . THR B 1 128 ? -9.125 17.672 12.484 1 86.56 128 THR B O 1
ATOM 1958 N N . GLU B 1 129 ? -9.68 15.602 11.945 1 82.81 129 GLU B N 1
ATOM 1959 C CA . GLU B 1 129 ? -11.078 15.969 11.781 1 82.81 129 GLU B CA 1
ATOM 1960 C C . GLU B 1 129 ? -11.719 16.328 13.117 1 82.81 129 GLU B C 1
ATOM 1962 O O . GLU B 1 129 ? -12.594 17.188 13.18 1 82.81 129 GLU B O 1
ATOM 1967 N N . GLU B 1 130 ? -11.375 15.648 14.078 1 68.62 130 GLU B N 1
ATOM 1968 C CA . GLU B 1 130 ? -11.914 15.898 15.414 1 68.62 130 GLU B CA 1
ATOM 1969 C C . GLU B 1 130 ? -11.562 17.297 15.898 1 68.62 130 GLU B C 1
ATOM 1971 O O . GLU B 1 130 ? -12.328 17.922 16.641 1 68.62 130 GLU B O 1
ATOM 1976 N N . ARG B 1 131 ? -10.516 17.828 15.391 1 61.06 131 ARG B N 1
ATOM 1977 C CA . ARG B 1 131 ? -10.039 19.109 15.898 1 61.06 131 ARG B CA 1
ATOM 1978 C C . ARG B 1 131 ? -10.609 20.266 15.078 1 61.06 131 ARG B C 1
ATOM 1980 O O . ARG B 1 131 ? -10.273 21.438 15.32 1 61.06 131 ARG B O 1
ATOM 1987 N N . ARG B 1 132 ? -11.375 19.938 14.141 1 57.38 132 ARG B N 1
ATOM 1988 C CA . ARG B 1 132 ? -12.023 21.016 13.398 1 57.38 132 ARG B CA 1
ATOM 1989 C C . ARG B 1 132 ? -13.164 21.625 14.203 1 57.38 132 ARG B C 1
ATOM 1991 O O . ARG B 1 132 ? -14.016 20.906 14.727 1 57.38 132 ARG B O 1
ATOM 1998 N N . PRO B 1 133 ? -12.859 22.984 14.711 1 48.78 133 PRO B N 1
ATOM 1999 C CA . PRO B 1 133 ? -13.922 23.641 15.492 1 48.78 133 PRO B CA 1
ATOM 2000 C C . PRO B 1 133 ? -15.289 23.547 14.812 1 48.78 133 PRO B C 1
ATOM 2002 O O . PRO B 1 133 ? -15.367 23.406 13.594 1 48.78 133 PRO B O 1
#

Solvent-accessible surface area (backbone atoms only — not comparable to full-atom values): 13505 Å² total; per-residue (Å²): 132,81,74,74,62,72,68,48,32,44,41,74,66,45,51,47,46,45,49,52,25,49,26,50,34,28,40,45,24,21,51,17,29,62,76,20,55,86,41,60,50,42,51,53,42,41,71,50,68,53,78,56,64,66,59,50,51,49,52,52,50,49,49,30,50,50,27,39,51,48,18,48,38,46,65,74,60,61,48,50,68,42,33,49,50,47,48,50,52,53,49,51,52,49,52,52,42,45,75,54,40,55,67,45,64,39,31,51,77,23,51,52,44,52,49,47,37,52,46,34,50,36,51,41,53,34,57,35,53,69,53,42,121,133,81,73,75,63,72,69,49,32,44,43,74,66,43,52,48,45,45,50,52,26,50,26,50,33,28,39,44,22,20,52,17,30,62,77,19,55,86,41,62,50,42,51,53,43,42,72,50,69,53,78,55,64,69,59,50,52,49,52,51,49,49,49,30,52,50,27,39,50,47,16,48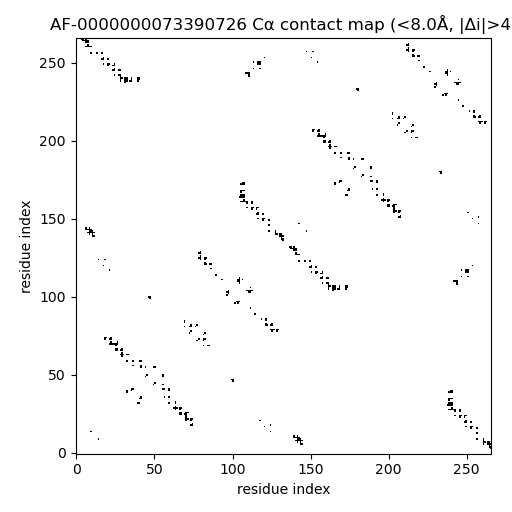,38,46,64,74,59,61,49,48,68,41,33,51,49,46,49,49,52,52,49,53,51,48,54,52,43,44,74,53,40,57,67,45,64,38,29,51,76,24,50,51,45,52,48,48,36,52,47,35,50,37,50,43,52,34,57,34,52,68,52,41,115

Radius of gyration: 19.51 Å; Cα contacts (8 Å, |Δi|>4): 332; chains: 2; bounding box: 43×62×41 Å

pLDDT: mean 91.78, std 15.34, range [33.03, 98.81]

Sequence (266 aa):
MTGRAPPSSAGPRERGWLRASLVAVWLGTAVASVAEFHGQSRDLLVAAGMQNTLLMQAIIAAGIAADLAVGAWLWWRPGRPAYAAALLLMGAMTVIATLLLPGLWLDPLGRLLKNIPIAAILLVLWHTEERRPMTGRAPPSSAGPRERGWLRASLVAVWLGTAVASVAEFHGQSRDLLVAAGMQNTLLMQAIIAAGIAADLAVGAWLWWRPGRPAYAAALLLMGAMTVIATLLLPGLWLDPLGRLLKNIPIAAILLVLWHTEERRP

Organism: Paracidovorax avenae (strain ATCC 19860 / DSM 7227 / CCUG 15838 / JCM 20985 / LMG 2117 / NCPPB 1011) (NCBI:txid643561)

InterPro domains:
  IPR025695 DoxX-like family [PF13781] (24-122)